Protein AF-A0A6D2D6W6-F1 (afdb_monomer_lite)

Secondary structure (DSSP, 8-state):
-EEE--TTS-HHHHHHHHHHHHHHHTTTTS-EEEEEE-PBPTTT-SB--EEEEEE-SB---S----HHHHTSPP-SS-GGGSPPPB------HHHHHHHHHHHHHHHHHHHHHHHHHTT-SS-----S-TTTTT--SPPPP---HHHHHT--HHHHHHHHHHHHS---HHHHHHHHHTT--GGGTTT-HHHHHHHHHHHHHHHHHHTT--EEEEE-TTS-EEEEE------------

pLDDT: mean 81.65, std 18.63, range [36.91, 98.75]

Organism: NCBI:txid29472

Foldseek 3Di:
DKFWADLPDDPVLSVVLVVVLCCVPPNVQWDKDKDWDWAQDLQPRGTTIMMDMDIDQFTCPVADDDPVFQPFDADPVCRNNHHGDGNPDPDDPVRVVVVVLVSLVSSLVSNVVSCVVVPHPDPRDDPDDCVVVVHPADDDDDQPPVNSNPDDPVRSVVVVVCVVDDRCVVLVVVVVVVPDPCPVQPPDPVSVLVSSQVSVQVVCVVVPWHWDWDQDPVRDIDIDTDDDPPPPPDPDD

Radius of gyration: 27.11 Å; chains: 1; bounding box: 59×54×85 Å

Structure (mmCIF, N/CA/C/O backbone):
data_AF-A0A6D2D6W6-F1
#
_entry.id   AF-A0A6D2D6W6-F1
#
loop_
_atom_site.group_PDB
_atom_site.id
_atom_site.type_symbol
_atom_site.label_atom_id
_atom_site.label_alt_id
_atom_site.label_comp_id
_atom_site.label_asym_id
_atom_site.label_entity_id
_atom_site.label_seq_id
_atom_site.pdbx_PDB_ins_code
_atom_site.Cartn_x
_atom_site.Cartn_y
_atom_site.Cartn_z
_atom_site.occupancy
_atom_site.B_iso_or_equiv
_atom_site.auth_seq_id
_atom_site.auth_comp_id
_atom_site.auth_asym_id
_atom_site.auth_atom_id
_atom_site.pdbx_PDB_model_num
ATOM 1 N N . MET A 1 1 ? 1.334 0.707 7.748 1.00 92.19 1 MET A N 1
ATOM 2 C CA . MET A 1 1 ? 1.422 -0.088 6.505 1.00 92.19 1 MET A CA 1
ATOM 3 C C . MET A 1 1 ? 2.041 0.789 5.438 1.00 92.19 1 MET A C 1
ATOM 5 O O . MET A 1 1 ? 1.773 1.982 5.447 1.00 92.19 1 MET A O 1
ATOM 9 N N . GLU A 1 2 ? 2.866 0.223 4.568 1.00 95.56 2 GLU A N 1
ATOM 10 C CA . GLU A 1 2 ? 3.437 0.927 3.420 1.00 95.56 2 GLU A CA 1
ATOM 11 C C . GLU A 1 2 ? 3.167 0.107 2.160 1.00 95.56 2 GLU A C 1
ATOM 13 O O . GLU A 1 2 ? 3.318 -1.117 2.184 1.00 95.56 2 GLU A O 1
ATOM 18 N N . ILE A 1 3 ? 2.723 0.775 1.098 1.00 96.44 3 ILE A N 1
ATOM 19 C CA . ILE A 1 3 ? 2.402 0.159 -0.192 1.00 96.44 3 ILE A CA 1
ATOM 20 C C . ILE A 1 3 ? 3.043 0.961 -1.322 1.00 96.44 3 ILE A C 1
ATOM 22 O O . ILE A 1 3 ? 2.931 2.185 -1.364 1.00 96.44 3 ILE A O 1
ATOM 26 N N . ALA A 1 4 ? 3.709 0.270 -2.245 1.00 96.94 4 ALA A N 1
ATOM 27 C CA . ALA A 1 4 ? 4.166 0.871 -3.493 1.00 96.94 4 ALA A CA 1
ATOM 28 C C . ALA A 1 4 ? 2.967 1.093 -4.418 1.00 96.94 4 ALA A C 1
ATOM 30 O O . ALA A 1 4 ? 2.096 0.230 -4.503 1.00 96.94 4 ALA A O 1
ATOM 31 N N . LEU A 1 5 ? 2.933 2.224 -5.114 1.00 98.19 5 LEU A N 1
ATOM 32 C CA . LEU A 1 5 ? 1.874 2.575 -6.054 1.00 98.19 5 LEU A CA 1
ATOM 33 C C . LEU A 1 5 ? 2.389 2.451 -7.498 1.00 98.19 5 LEU A C 1
ATOM 35 O O . LEU A 1 5 ? 3.585 2.619 -7.746 1.00 98.19 5 LEU A O 1
ATOM 39 N N . PRO A 1 6 ? 1.512 2.158 -8.469 1.00 96.94 6 PRO A N 1
ATOM 40 C CA . PRO A 1 6 ? 1.896 2.124 -9.876 1.00 96.94 6 PRO A CA 1
ATOM 41 C C . PRO A 1 6 ? 2.231 3.535 -10.364 1.00 96.94 6 PRO A C 1
ATOM 43 O O . PRO A 1 6 ? 1.420 4.461 -10.257 1.00 96.94 6 PRO A O 1
ATOM 46 N N . ARG A 1 7 ? 3.431 3.698 -10.925 1.00 95.81 7 ARG A N 1
ATOM 47 C CA . ARG A 1 7 ? 3.878 4.982 -11.484 1.00 95.81 7 ARG A CA 1
ATOM 48 C C . ARG A 1 7 ? 3.183 5.323 -12.807 1.00 95.81 7 ARG A C 1
ATOM 50 O O . ARG A 1 7 ? 3.216 6.462 -13.248 1.00 95.81 7 ARG A O 1
ATOM 57 N N . GLU A 1 8 ? 2.534 4.341 -13.420 1.00 95.75 8 GLU A N 1
ATOM 58 C CA . GLU A 1 8 ? 1.718 4.479 -14.621 1.00 95.75 8 GLU A CA 1
ATOM 59 C C . GLU A 1 8 ? 0.416 5.251 -14.364 1.00 95.75 8 GLU A C 1
ATOM 61 O O . GLU A 1 8 ? -0.062 5.949 -15.255 1.00 95.75 8 GLU A O 1
ATOM 66 N N . LEU A 1 9 ? -0.145 5.152 -13.153 1.00 97.31 9 LEU A N 1
ATOM 67 C CA . LEU A 1 9 ? -1.350 5.891 -12.772 1.00 97.31 9 LEU A CA 1
ATOM 68 C C . LEU A 1 9 ? -1.034 7.368 -12.517 1.00 97.31 9 LEU A C 1
ATOM 70 O O . LEU A 1 9 ? 0.040 7.689 -12.003 1.00 97.31 9 LEU A O 1
ATOM 74 N N . THR A 1 10 ? -1.986 8.261 -12.796 1.00 98.06 10 THR A N 1
ATOM 75 C CA . THR A 1 10 ? -1.883 9.683 -12.414 1.00 98.06 10 THR A CA 1
ATOM 76 C C . THR A 1 10 ? -2.001 9.860 -10.891 1.00 98.06 10 THR A C 1
ATOM 78 O O . THR A 1 10 ? -2.490 8.956 -10.205 1.00 98.06 10 THR A O 1
ATOM 81 N N . PRO A 1 11 ? -1.598 11.010 -10.319 1.00 98.31 11 PRO A N 1
ATOM 82 C CA . PRO A 1 11 ? -1.762 11.275 -8.887 1.00 98.31 11 PRO A CA 1
ATOM 83 C C . PRO A 1 11 ? -3.200 11.085 -8.378 1.00 98.31 11 PRO A C 1
ATOM 85 O O . PRO A 1 11 ? -3.405 10.515 -7.307 1.00 98.31 11 PRO A O 1
ATOM 88 N N . GLU A 1 12 ? -4.199 11.492 -9.158 1.00 98.50 12 GLU A N 1
ATOM 89 C CA . GLU A 1 12 ? -5.621 11.374 -8.817 1.00 98.50 12 GLU A CA 1
ATOM 90 C C . GLU A 1 12 ? -6.073 9.910 -8.819 1.00 98.50 12 GLU A C 1
ATOM 92 O O . GLU A 1 12 ? -6.781 9.471 -7.915 1.00 98.50 12 GLU A O 1
ATOM 97 N N . GLN A 1 13 ? -5.611 9.127 -9.796 1.00 98.56 13 GLN A N 1
ATOM 98 C CA . GLN A 1 13 ? -5.890 7.690 -9.887 1.00 98.56 13 GLN A CA 1
ATOM 99 C C . GLN A 1 13 ? -5.210 6.909 -8.751 1.00 98.56 13 GLN A C 1
ATOM 101 O O . GLN A 1 13 ? -5.788 5.978 -8.189 1.00 98.56 13 GLN A O 1
ATOM 106 N N . ARG A 1 14 ? -3.993 7.313 -8.362 1.00 98.56 14 ARG A N 1
ATOM 107 C CA . ARG A 1 14 ? -3.290 6.772 -7.187 1.00 98.56 14 ARG A CA 1
ATOM 108 C C . ARG A 1 14 ? -4.037 7.093 -5.893 1.00 98.56 14 ARG A C 1
ATOM 110 O O . ARG A 1 14 ? -4.147 6.223 -5.032 1.00 98.56 14 ARG A O 1
ATOM 117 N N . LEU A 1 15 ? -4.554 8.315 -5.756 1.00 98.62 15 LEU A N 1
ATOM 118 C CA . LEU A 1 15 ? -5.381 8.707 -4.615 1.00 98.62 15 LEU A CA 1
ATOM 119 C C . LEU A 1 15 ? -6.652 7.855 -4.536 1.00 98.62 15 LEU A C 1
ATOM 121 O O . LEU A 1 15 ? -6.977 7.358 -3.460 1.00 98.62 15 LEU A O 1
ATOM 125 N N . GLU A 1 16 ? -7.333 7.648 -5.665 1.00 98.69 16 GLU A N 1
ATOM 126 C CA . GLU A 1 16 ? -8.513 6.783 -5.739 1.00 98.69 16 GLU A CA 1
ATOM 127 C C . GLU A 1 16 ? -8.189 5.348 -5.292 1.00 98.69 16 GLU A C 1
ATOM 129 O O . GLU A 1 16 ? -8.864 4.812 -4.414 1.00 98.69 16 GLU A O 1
ATOM 134 N N . LEU A 1 17 ? -7.103 4.764 -5.812 1.00 98.62 17 LEU A N 1
ATOM 135 C CA . LEU A 1 17 ? -6.622 3.433 -5.427 1.00 98.62 17 LEU A CA 1
ATOM 136 C C . LEU A 1 17 ? -6.363 3.314 -3.918 1.00 98.62 17 LEU A C 1
ATOM 138 O O . LEU A 1 17 ? -6.793 2.347 -3.285 1.00 98.62 17 LEU A O 1
ATOM 142 N N . VAL A 1 18 ? -5.670 4.290 -3.324 1.00 98.38 18 VAL A N 1
ATOM 143 C CA . VAL A 1 18 ? -5.385 4.283 -1.880 1.00 98.38 18 VAL A CA 1
ATOM 144 C C . VAL A 1 18 ? -6.674 4.405 -1.070 1.00 98.38 18 VAL A C 1
ATOM 146 O O . VAL A 1 18 ? -6.848 3.660 -0.107 1.00 98.38 18 VAL A O 1
ATOM 149 N N . LEU A 1 19 ? -7.590 5.295 -1.459 1.00 98.00 19 LEU A N 1
ATOM 150 C CA . LEU A 1 19 ? -8.871 5.466 -0.771 1.00 98.00 19 LEU A CA 1
ATOM 151 C C . LEU A 1 19 ? -9.705 4.186 -0.800 1.00 98.00 19 LEU A C 1
ATOM 153 O O . LEU A 1 19 ? -10.222 3.775 0.240 1.00 98.00 19 LEU A O 1
ATOM 157 N N . ASP A 1 20 ? -9.808 3.535 -1.954 1.00 98.31 20 ASP A N 1
ATOM 158 C CA . ASP A 1 20 ? -10.583 2.304 -2.092 1.00 98.31 20 ASP A CA 1
ATOM 159 C C . ASP A 1 20 ? -9.953 1.147 -1.314 1.00 98.31 20 ASP A C 1
ATOM 161 O O . ASP A 1 20 ? -10.666 0.385 -0.657 1.00 98.31 20 ASP A O 1
ATOM 165 N N . PHE A 1 21 ? -8.621 1.052 -1.296 1.00 98.19 21 PHE A N 1
ATOM 166 C CA . PHE A 1 21 ? -7.936 0.052 -0.483 1.00 98.19 21 PHE A CA 1
ATOM 167 C C . PHE A 1 21 ? -8.111 0.299 1.022 1.00 98.19 21 PHE A C 1
ATOM 169 O O . PHE A 1 21 ? -8.405 -0.629 1.773 1.00 98.19 21 PHE A O 1
ATOM 176 N N . VAL A 1 22 ? -7.995 1.547 1.481 1.00 97.12 22 VAL A N 1
ATOM 177 C CA . VAL A 1 22 ? -8.198 1.885 2.898 1.00 97.12 22 VAL A CA 1
ATOM 178 C C . VAL A 1 22 ? -9.649 1.637 3.320 1.00 97.12 22 VAL A C 1
ATOM 180 O O . VAL A 1 22 ? -9.881 1.072 4.388 1.00 97.12 22 VAL A O 1
ATOM 183 N N . ARG A 1 23 ? -10.634 1.972 2.478 1.00 96.00 23 ARG A N 1
ATOM 184 C CA . ARG A 1 23 ? -12.047 1.638 2.729 1.00 96.00 23 ARG A CA 1
ATOM 185 C C . ARG A 1 23 ? -12.276 0.131 2.815 1.00 96.00 23 ARG A C 1
ATOM 187 O O . ARG A 1 23 ? -13.028 -0.304 3.678 1.00 96.00 23 ARG A O 1
ATOM 194 N N . GLN A 1 24 ? -11.623 -0.655 1.963 1.00 96.06 24 GLN A N 1
ATOM 195 C CA . GLN A 1 24 ? -11.711 -2.114 1.993 1.00 96.06 24 GLN A CA 1
ATOM 196 C C . GLN A 1 24 ? -11.133 -2.705 3.288 1.00 96.06 24 GLN A C 1
ATOM 198 O O . GLN A 1 24 ? -11.751 -3.585 3.882 1.00 96.06 24 GLN A O 1
ATOM 203 N N . GLU A 1 25 ? -9.952 -2.248 3.718 1.00 94.75 25 GLU A N 1
ATOM 204 C CA . GLU A 1 25 ? -9.250 -2.846 4.863 1.00 94.75 25 GLU A CA 1
ATOM 205 C C . GLU A 1 25 ? -9.721 -2.302 6.220 1.00 94.75 25 GLU A C 1
ATOM 207 O O . GLU A 1 25 ? -9.770 -3.046 7.198 1.00 94.75 25 GLU A O 1
ATOM 212 N N . ALA A 1 26 ? -10.054 -1.012 6.300 1.00 92.56 26 ALA A N 1
ATOM 213 C CA . ALA A 1 26 ? -10.434 -0.349 7.546 1.00 92.56 26 ALA A CA 1
ATOM 214 C C . ALA A 1 26 ? -11.927 -0.008 7.620 1.00 92.56 26 ALA A C 1
ATOM 216 O O . ALA A 1 26 ? -12.517 -0.077 8.701 1.00 92.56 26 ALA A O 1
ATOM 217 N N . GLY A 1 27 ? -12.530 0.368 6.488 1.00 91.56 27 GLY A N 1
ATOM 218 C CA . GLY A 1 27 ? -13.905 0.858 6.416 1.00 91.56 27 GLY A CA 1
ATOM 219 C C . GLY A 1 27 ? -14.188 1.927 7.471 1.00 91.56 27 GLY A C 1
ATOM 220 O O . GLY A 1 27 ? -13.380 2.828 7.699 1.00 91.56 27 GLY A O 1
ATOM 221 N N . GLU A 1 28 ? -15.323 1.780 8.152 1.00 92.69 28 GLU A N 1
ATOM 222 C CA . GLU A 1 28 ? -15.692 2.578 9.330 1.00 92.69 28 GLU A CA 1
ATOM 223 C C . GLU A 1 28 ? -15.277 1.912 10.655 1.00 92.69 28 GLU A C 1
ATOM 225 O O . GLU A 1 28 ? -15.429 2.499 11.728 1.00 92.69 28 GLU A O 1
ATOM 230 N N . ARG A 1 29 ? -14.735 0.685 10.591 1.00 94.38 29 ARG A N 1
ATOM 231 C CA . ARG A 1 29 ? -14.340 -0.124 11.755 1.00 94.38 29 ARG A CA 1
ATOM 232 C C . ARG A 1 29 ? -13.113 0.446 12.456 1.00 94.38 29 ARG A C 1
ATOM 234 O O . ARG A 1 29 ? -12.972 0.267 13.663 1.00 94.38 29 ARG A O 1
ATOM 241 N N . HIS A 1 30 ? -12.225 1.114 11.729 1.00 95.12 30 HIS A N 1
ATOM 242 C CA . HIS A 1 30 ? -11.003 1.687 12.283 1.00 95.12 30 HIS A CA 1
ATOM 243 C C . HIS A 1 30 ? -10.846 3.142 11.873 1.00 95.12 30 HIS A C 1
ATOM 245 O O . HIS A 1 30 ? -11.102 3.502 10.731 1.00 95.12 30 HIS A O 1
ATOM 251 N N . ALA A 1 31 ? -10.343 3.970 12.788 1.00 94.56 31 ALA A N 1
ATOM 252 C CA . ALA A 1 31 ? -9.813 5.274 12.414 1.00 94.56 31 ALA A CA 1
ATOM 253 C C . ALA A 1 31 ? -8.513 5.086 11.618 1.00 94.56 31 ALA A C 1
ATOM 255 O O . ALA A 1 31 ? -7.651 4.293 12.016 1.00 94.56 31 ALA A O 1
ATOM 256 N N . TRP A 1 32 ? -8.354 5.827 10.527 1.00 96.00 32 TRP A N 1
ATOM 257 C CA . TRP A 1 32 ? -7.198 5.731 9.644 1.00 96.00 32 TRP A CA 1
ATOM 258 C C . TRP A 1 32 ? -6.766 7.102 9.127 1.00 96.00 32 TRP A C 1
ATOM 260 O O . TRP A 1 32 ? -7.542 8.054 9.089 1.00 96.00 32 TRP A O 1
ATOM 270 N N . SER A 1 33 ? -5.505 7.192 8.726 1.00 97.12 33 SER A N 1
ATOM 271 C CA . SER A 1 33 ? -4.943 8.316 7.983 1.00 97.12 33 SER A CA 1
ATOM 272 C C . SER A 1 33 ? -3.868 7.799 7.037 1.00 97.12 33 SER A C 1
ATOM 274 O O . SER A 1 33 ? -3.275 6.741 7.266 1.00 97.12 33 SER A O 1
ATOM 276 N N . PHE A 1 34 ? -3.619 8.515 5.946 1.00 97.75 34 PHE A N 1
ATOM 277 C CA . PHE A 1 34 ? -2.570 8.141 5.008 1.00 97.75 34 PHE A CA 1
ATOM 278 C C . PHE A 1 34 ? -1.874 9.361 4.413 1.00 97.75 34 PHE A C 1
ATOM 280 O O . PHE A 1 34 ? -2.422 10.461 4.404 1.00 97.75 34 PHE A O 1
ATOM 287 N N . ALA A 1 35 ? -0.668 9.139 3.901 1.00 98.25 35 ALA A N 1
ATOM 288 C CA . ALA A 1 35 ? 0.093 10.097 3.111 1.00 98.25 35 ALA A CA 1
ATOM 289 C C . ALA A 1 35 ? 0.658 9.391 1.877 1.00 98.25 35 ALA A C 1
ATOM 291 O O . ALA A 1 35 ? 1.130 8.258 1.983 1.00 98.25 35 ALA A O 1
ATOM 292 N N . ILE A 1 36 ? 0.611 10.058 0.724 1.00 98.38 36 ILE A N 1
ATOM 293 C CA . ILE A 1 36 ? 1.225 9.583 -0.520 1.00 98.38 36 ILE A CA 1
ATOM 294 C C . ILE A 1 36 ? 2.497 10.394 -0.756 1.00 98.38 36 ILE A C 1
ATOM 296 O O . ILE A 1 36 ? 2.456 11.622 -0.813 1.00 98.38 36 ILE A O 1
ATOM 300 N N . HIS A 1 37 ? 3.617 9.700 -0.917 1.00 97.69 37 HIS A N 1
ATOM 301 C CA . HIS A 1 37 ? 4.898 10.272 -1.311 1.00 97.69 37 HIS A CA 1
ATOM 302 C C . HIS A 1 37 ? 5.203 9.901 -2.758 1.00 97.69 37 HIS A C 1
ATOM 304 O O . HIS A 1 37 ? 4.803 8.839 -3.230 1.00 97.69 37 HIS A O 1
ATOM 310 N N . ASN A 1 38 ? 5.931 10.770 -3.456 1.00 97.56 38 ASN A N 1
ATOM 311 C CA . ASN A 1 38 ? 6.398 10.519 -4.817 1.00 97.56 38 ASN A CA 1
ATOM 312 C C . ASN A 1 38 ? 7.840 11.029 -5.013 1.00 97.56 38 ASN A C 1
ATOM 314 O O . ASN A 1 38 ? 8.057 12.002 -5.738 1.00 97.56 38 ASN A O 1
ATOM 318 N N . PRO A 1 39 ? 8.836 10.458 -4.306 1.00 95.06 39 PRO A N 1
ATOM 319 C CA . PRO A 1 39 ? 10.234 10.784 -4.555 1.00 95.06 39 PRO A CA 1
ATOM 320 C C . PRO A 1 39 ? 10.707 10.202 -5.891 1.00 95.06 39 PRO A C 1
ATOM 322 O O . PRO A 1 39 ? 10.053 9.355 -6.502 1.00 95.06 39 PRO A O 1
ATOM 325 N N . LYS A 1 40 ? 11.898 10.627 -6.315 1.00 93.75 40 LYS A N 1
ATOM 326 C CA . LYS A 1 40 ? 12.611 9.982 -7.418 1.00 93.75 40 LYS A CA 1
ATOM 327 C C . LYS A 1 40 ? 13.260 8.686 -6.936 1.00 93.75 40 LYS A C 1
ATOM 329 O O . LYS A 1 40 ? 13.919 8.673 -5.897 1.00 93.75 40 LYS A O 1
ATOM 334 N N . ALA A 1 41 ? 13.115 7.623 -7.714 1.00 90.19 41 ALA A N 1
ATOM 335 C CA . ALA A 1 41 ? 13.796 6.358 -7.512 1.00 90.19 41 ALA A CA 1
ATOM 336 C C . ALA A 1 41 ? 15.314 6.535 -7.667 1.00 90.19 41 ALA A C 1
ATOM 338 O O . ALA A 1 41 ? 15.794 7.135 -8.627 1.00 90.19 41 ALA A O 1
ATOM 339 N N . SER A 1 42 ? 16.085 5.960 -6.746 1.00 87.62 42 SER A N 1
ATOM 340 C CA . SER A 1 42 ? 17.546 6.121 -6.703 1.00 87.62 42 SER A CA 1
ATOM 341 C C . SER A 1 42 ? 18.306 5.411 -7.830 1.00 87.62 42 SER A C 1
ATOM 343 O O . SER A 1 42 ? 19.497 5.658 -7.994 1.00 87.62 42 SER A O 1
ATOM 345 N N . ILE A 1 43 ? 17.652 4.503 -8.564 1.00 87.00 43 ILE A N 1
ATOM 346 C CA . ILE A 1 43 ? 18.290 3.682 -9.605 1.00 87.00 43 ILE A CA 1
ATOM 347 C C . ILE A 1 43 ? 18.015 4.260 -10.994 1.00 87.00 43 ILE A C 1
ATOM 349 O O . ILE A 1 43 ? 18.951 4.631 -11.687 1.00 87.00 43 ILE A O 1
ATOM 353 N N . ASP A 1 44 ? 16.744 4.340 -11.394 1.00 88.56 44 ASP A N 1
ATOM 354 C CA . ASP A 1 44 ? 16.340 4.771 -12.740 1.00 88.56 44 ASP A CA 1
ATOM 355 C C . ASP A 1 44 ? 15.930 6.256 -12.806 1.00 88.56 44 ASP A C 1
ATOM 357 O O . ASP A 1 44 ? 15.580 6.751 -13.875 1.00 88.56 44 ASP A O 1
ATOM 361 N N . GLY A 1 45 ? 15.940 6.972 -11.674 1.00 90.50 45 GLY A N 1
ATOM 362 C CA . GLY A 1 45 ? 15.545 8.381 -11.581 1.00 90.50 45 GLY A CA 1
ATOM 363 C C . GLY A 1 45 ? 14.051 8.649 -11.798 1.00 90.50 45 GLY A C 1
ATOM 364 O O . GLY A 1 45 ? 13.634 9.809 -11.739 1.00 90.50 45 GLY A O 1
ATOM 365 N N . GLY A 1 46 ? 13.253 7.607 -12.051 1.00 92.44 46 GLY A N 1
ATOM 366 C CA . GLY A 1 46 ? 11.820 7.707 -12.305 1.00 92.44 46 GLY A CA 1
ATOM 367 C C . GLY A 1 46 ? 11.013 7.968 -11.036 1.00 92.44 46 GLY A C 1
ATOM 368 O O . GLY A 1 46 ? 11.552 8.070 -9.939 1.00 92.44 46 GLY A O 1
ATOM 369 N N . GLU A 1 47 ? 9.695 8.065 -11.168 1.00 95.75 47 GLU A N 1
ATOM 370 C CA . GLU A 1 47 ? 8.810 8.192 -10.007 1.00 95.75 47 GLU A CA 1
ATOM 371 C C . GLU A 1 47 ? 8.792 6.915 -9.152 1.00 95.75 47 GLU A C 1
ATOM 373 O O . GLU A 1 47 ? 8.695 5.803 -9.683 1.00 95.75 47 GLU A O 1
ATOM 378 N N . GLN A 1 48 ? 8.821 7.079 -7.826 1.00 95.06 48 GLN A N 1
ATOM 379 C CA . GLN A 1 48 ? 8.668 5.999 -6.847 1.00 95.06 48 GLN A CA 1
ATOM 380 C C . GLN A 1 48 ? 7.483 6.272 -5.902 1.00 95.06 48 GLN A C 1
ATOM 382 O O . GLN A 1 48 ? 7.676 6.459 -4.693 1.00 95.06 48 GLN A O 1
ATOM 387 N N . PRO A 1 49 ? 6.242 6.311 -6.412 1.00 97.81 49 PRO A N 1
ATOM 388 C CA . PRO A 1 49 ? 5.102 6.643 -5.584 1.00 97.81 49 PRO A CA 1
ATOM 389 C C . PRO A 1 49 ? 4.807 5.526 -4.578 1.00 97.81 49 PRO A C 1
ATOM 391 O O . PRO A 1 49 ? 4.807 4.342 -4.914 1.00 97.81 49 PRO A O 1
ATOM 394 N N . HIS A 1 50 ? 4.547 5.900 -3.332 1.00 97.94 50 HIS A N 1
ATOM 395 C CA . HIS A 1 50 ? 4.169 4.976 -2.263 1.00 97.94 50 HIS A CA 1
ATOM 396 C C . HIS A 1 50 ? 3.274 5.675 -1.243 1.00 97.94 50 HIS A C 1
ATOM 398 O O . HIS A 1 50 ? 3.316 6.897 -1.100 1.00 97.94 50 HIS A O 1
ATOM 404 N N . ALA A 1 51 ? 2.453 4.902 -0.535 1.00 98.38 51 ALA A N 1
ATOM 405 C CA . ALA A 1 51 ? 1.597 5.417 0.524 1.00 98.38 51 ALA A CA 1
ATOM 406 C C . ALA A 1 51 ? 1.965 4.825 1.883 1.00 98.38 51 ALA A C 1
ATOM 408 O O . ALA A 1 51 ? 2.070 3.604 2.024 1.00 98.38 51 ALA A O 1
ATOM 409 N N . HIS A 1 52 ? 2.066 5.684 2.896 1.00 98.25 52 HIS A N 1
ATOM 410 C CA . HIS A 1 52 ? 2.035 5.271 4.294 1.00 98.25 52 HIS A CA 1
ATOM 411 C C . HIS A 1 52 ? 0.601 5.351 4.798 1.00 98.25 52 HIS A C 1
ATOM 413 O O . HIS A 1 52 ? -0.013 6.413 4.766 1.00 98.25 52 HIS A O 1
ATOM 419 N N . ILE A 1 53 ? 0.082 4.231 5.289 1.00 97.19 53 ILE A N 1
ATOM 420 C CA . ILE A 1 53 ? -1.263 4.108 5.849 1.00 97.19 53 ILE A CA 1
ATOM 421 C C . ILE A 1 53 ? -1.132 3.768 7.333 1.00 97.19 53 ILE A C 1
ATOM 423 O O . ILE A 1 53 ? -0.582 2.722 7.709 1.00 97.19 53 ILE A O 1
ATOM 427 N N . MET A 1 54 ? -1.641 4.655 8.180 1.00 96.25 54 MET A N 1
ATOM 428 C CA . MET A 1 54 ? -1.752 4.480 9.622 1.00 96.25 54 MET A CA 1
ATOM 429 C C . MET A 1 54 ? -3.190 4.105 9.964 1.00 96.25 54 MET A C 1
ATOM 431 O O . MET A 1 54 ? -4.130 4.767 9.539 1.00 96.25 54 MET A O 1
ATOM 435 N N . MET A 1 55 ? -3.366 3.035 10.736 1.00 93.56 55 MET A N 1
ATOM 436 C CA . MET A 1 55 ? -4.680 2.563 11.170 1.00 93.56 55 MET A CA 1
ATOM 437 C C . MET A 1 55 ? -4.656 2.310 12.669 1.00 93.56 55 MET A C 1
ATOM 439 O O . MET A 1 55 ? -3.731 1.686 13.197 1.00 93.56 55 MET A O 1
ATOM 443 N N . SER A 1 56 ? -5.685 2.786 13.360 1.00 93.50 56 SER A N 1
ATOM 444 C CA . SER A 1 56 ? -5.887 2.493 14.768 1.00 93.50 56 SER A CA 1
ATOM 445 C C . SER A 1 56 ? -6.370 1.058 14.919 1.00 93.50 56 SER A C 1
ATOM 447 O O . SER A 1 56 ? -7.413 0.694 14.395 1.00 93.50 56 SER A O 1
ATOM 449 N N . GLN A 1 57 ? -5.675 0.250 15.718 1.00 92.19 57 GLN A N 1
ATOM 450 C CA . GLN A 1 57 ? -6.146 -1.096 16.073 1.00 92.19 57 GLN A CA 1
ATOM 451 C C . GLN A 1 57 ? -7.327 -1.081 17.056 1.00 92.19 57 GLN A C 1
ATOM 453 O O . GLN A 1 57 ? -7.671 -2.114 17.626 1.00 92.19 57 GLN A O 1
ATOM 458 N N . ARG A 1 58 ? -7.916 0.082 17.336 1.00 94.88 58 ARG A N 1
ATOM 459 C CA . ARG A 1 58 ? -9.151 0.195 18.109 1.00 94.88 58 ARG A CA 1
ATOM 460 C C . ARG A 1 58 ? -10.331 0.029 17.159 1.00 94.88 58 ARG A C 1
ATOM 462 O O . ARG A 1 58 ? -10.340 0.627 16.087 1.00 94.88 58 ARG A O 1
ATOM 469 N N . VAL A 1 59 ? -11.281 -0.805 17.555 1.00 95.38 59 VAL A N 1
ATOM 470 C CA . VAL A 1 59 ? -12.525 -1.038 16.826 1.00 95.38 59 VAL A CA 1
ATOM 471 C C . VAL A 1 59 ? -13.505 0.067 17.191 1.00 95.38 59 VAL A C 1
ATOM 473 O O . VAL A 1 59 ? -13.777 0.288 18.372 1.00 95.38 59 VAL A O 1
ATOM 476 N N . ASN A 1 60 ? -14.029 0.738 16.176 1.00 95.19 60 ASN A N 1
ATOM 477 C CA . ASN A 1 60 ? -15.177 1.615 16.283 1.00 95.19 60 ASN A CA 1
ATOM 478 C C . ASN A 1 60 ? -16.429 0.757 16.498 1.00 95.19 60 ASN A C 1
ATOM 480 O O . ASN A 1 60 ? -16.870 0.041 15.602 1.00 95.19 60 ASN A O 1
ATOM 484 N N . ASP A 1 61 ? -16.961 0.795 17.715 1.00 95.50 61 ASP A N 1
ATOM 485 C CA . ASP A 1 61 ? -18.172 0.086 18.132 1.00 95.50 61 ASP A CA 1
ATOM 486 C C . ASP A 1 61 ? -19.401 1.014 18.195 1.00 95.50 61 ASP A C 1
ATOM 488 O O . ASP A 1 61 ? -20.431 0.628 18.744 1.00 95.50 61 ASP A O 1
ATOM 492 N N . GLY A 1 62 ? -19.298 2.234 17.649 1.00 96.06 62 GLY A N 1
ATOM 493 C CA . GLY A 1 62 ? -20.377 3.227 17.623 1.00 96.06 62 GLY A CA 1
ATOM 494 C C . GLY A 1 62 ? -20.613 3.958 18.949 1.00 96.06 62 GLY A C 1
ATOM 495 O O . GLY A 1 62 ? -21.517 4.787 19.030 1.00 96.06 62 GLY A O 1
ATOM 496 N N . ILE A 1 63 ? -19.822 3.679 19.989 1.00 96.50 63 ILE A N 1
ATOM 497 C CA . ILE A 1 63 ? -19.920 4.366 21.281 1.00 96.50 63 ILE A CA 1
ATOM 498 C C . ILE A 1 63 ? -19.026 5.605 21.265 1.00 96.50 63 ILE A C 1
ATOM 500 O O . ILE A 1 63 ? -17.802 5.491 21.120 1.00 96.50 63 ILE A O 1
ATOM 504 N N . ASP A 1 64 ? -19.638 6.768 21.485 1.00 96.12 64 ASP A N 1
ATOM 505 C CA . ASP A 1 64 ? -18.920 8.033 21.607 1.00 96.12 64 ASP A CA 1
ATOM 506 C C . ASP A 1 64 ? -18.021 8.049 22.853 1.00 96.12 64 ASP A C 1
ATOM 508 O O . ASP A 1 64 ? -18.401 7.593 23.938 1.00 96.12 64 ASP A O 1
ATOM 512 N N . ARG A 1 65 ? -16.786 8.521 22.682 1.00 96.69 65 ARG A N 1
ATOM 513 C CA . ARG A 1 65 ? -15.744 8.519 23.717 1.00 96.69 65 ARG A CA 1
ATOM 514 C C . ARG A 1 65 ? -14.863 9.742 23.560 1.00 96.69 65 ARG A C 1
ATOM 516 O O . ARG A 1 65 ? -14.418 10.053 22.459 1.00 96.69 65 ARG A O 1
ATOM 523 N N . THR A 1 66 ? -14.495 10.355 24.683 1.00 97.00 66 THR A N 1
ATOM 524 C CA . THR A 1 66 ? -13.472 11.408 24.669 1.00 97.00 66 THR A CA 1
ATOM 525 C C . THR A 1 66 ? -12.104 10.835 24.261 1.00 97.00 66 THR A C 1
ATOM 527 O O . THR A 1 66 ? -11.860 9.631 24.444 1.00 97.00 66 THR A O 1
ATOM 530 N N . PRO A 1 67 ? -11.168 11.664 23.764 1.00 95.31 67 PRO A N 1
ATOM 531 C CA . PRO A 1 67 ? -9.809 11.221 23.442 1.00 95.31 67 PRO A CA 1
ATOM 532 C C . PRO A 1 67 ? -9.104 10.502 24.606 1.00 95.31 67 PRO A C 1
ATOM 534 O O . PRO A 1 67 ? -8.451 9.472 24.408 1.00 95.31 67 PRO A O 1
ATOM 537 N N . GLU A 1 68 ? -9.295 10.981 25.838 1.00 95.94 68 GLU A N 1
ATOM 538 C CA . GLU A 1 68 ? -8.716 10.408 27.061 1.00 95.94 68 GLU A CA 1
ATOM 539 C C . GLU A 1 68 ? -9.335 9.052 27.416 1.00 95.94 68 GLU A C 1
ATOM 541 O O . GLU A 1 68 ? -8.700 8.227 28.084 1.00 95.94 68 GLU A O 1
ATOM 546 N N . GLN A 1 69 ? -10.585 8.813 27.006 1.00 97.44 69 GLN A N 1
ATOM 547 C CA . GLN A 1 69 ? -11.278 7.550 27.219 1.00 97.44 69 GLN A CA 1
ATOM 548 C C . GLN A 1 69 ? -10.955 6.531 26.126 1.00 97.44 69 GLN A C 1
ATOM 550 O O . GLN A 1 69 ? -10.747 5.358 26.444 1.00 97.44 69 GLN A O 1
ATOM 555 N N . TYR A 1 70 ? -10.874 6.954 24.863 1.00 96.62 70 TYR A N 1
ATOM 556 C CA . TYR A 1 70 ? -10.762 6.081 23.691 1.00 96.62 70 TYR A CA 1
ATOM 557 C C . TYR A 1 70 ? -9.659 5.019 23.826 1.00 96.62 70 TYR A C 1
ATOM 559 O O . TYR A 1 70 ? -9.871 3.838 23.534 1.00 96.62 70 TYR A O 1
ATOM 567 N N . PHE A 1 71 ? -8.495 5.409 24.356 1.00 96.06 71 PHE A N 1
ATOM 568 C CA . PHE A 1 71 ? -7.337 4.525 24.508 1.00 96.06 71 PHE A CA 1
ATOM 569 C C . PHE A 1 71 ? -7.242 3.803 25.860 1.00 96.06 71 PHE A C 1
ATOM 571 O O . PHE A 1 71 ? -6.308 3.017 26.061 1.00 96.06 71 PHE A O 1
ATOM 578 N N . ARG A 1 72 ? -8.207 3.974 26.772 1.00 96.88 72 ARG A N 1
ATOM 579 C CA . ARG A 1 72 ? -8.246 3.205 28.027 1.00 96.88 72 ARG A CA 1
ATOM 580 C C . ARG A 1 72 ? -8.402 1.704 27.759 1.00 96.88 72 ARG A C 1
ATOM 582 O O . ARG A 1 72 ? -8.650 1.246 26.635 1.00 96.88 72 ARG A O 1
ATOM 589 N N . ARG A 1 73 ? -8.227 0.899 28.808 1.00 96.25 73 ARG A N 1
ATOM 590 C CA . ARG A 1 73 ? -8.540 -0.534 28.753 1.00 96.25 73 ARG A CA 1
ATOM 591 C C . ARG A 1 73 ? -10.030 -0.707 28.436 1.00 96.25 73 ARG A C 1
ATOM 593 O O . ARG A 1 73 ? -10.875 -0.004 28.987 1.00 96.25 73 ARG A O 1
ATOM 600 N N . TYR A 1 74 ? -10.332 -1.641 27.541 1.00 97.00 74 TYR A N 1
ATOM 601 C CA . TYR A 1 74 ? -11.706 -2.015 27.228 1.00 97.00 74 TYR A CA 1
ATOM 602 C C . TYR A 1 74 ? -12.369 -2.680 28.440 1.00 97.00 74 TYR A C 1
ATOM 604 O O . TYR A 1 74 ? -11.760 -3.539 29.085 1.00 97.00 74 TYR A O 1
ATOM 612 N N . ASN A 1 75 ? -13.607 -2.286 28.739 1.00 97.12 75 ASN A N 1
ATOM 613 C CA . ASN A 1 75 ? -14.413 -2.862 29.810 1.00 97.12 75 ASN A CA 1
ATOM 614 C C . ASN A 1 75 ? -15.517 -3.727 29.192 1.00 97.12 75 ASN A C 1
ATOM 616 O O . ASN A 1 75 ? -16.490 -3.204 28.668 1.00 97.12 75 ASN A O 1
ATOM 620 N N . ALA A 1 76 ? -15.370 -5.050 29.263 1.00 95.38 76 ALA A N 1
ATOM 621 C CA . ALA A 1 76 ? -16.322 -5.974 28.646 1.00 95.38 76 ALA A CA 1
ATOM 622 C C . ALA A 1 76 ? -17.707 -5.970 29.315 1.00 95.38 76 ALA A C 1
ATOM 624 O O . ALA A 1 76 ? -18.692 -6.294 28.662 1.00 95.38 76 ALA A O 1
ATOM 625 N N . ARG A 1 77 ? -17.789 -5.615 30.606 1.00 97.44 77 ARG A N 1
ATOM 626 C CA . ARG A 1 77 ? -19.059 -5.580 31.347 1.00 97.44 77 ARG A CA 1
ATOM 627 C C . ARG A 1 77 ? -19.839 -4.291 31.085 1.00 97.44 77 ARG A C 1
ATOM 629 O O . ARG A 1 77 ? -21.061 -4.332 31.064 1.00 97.44 77 ARG A O 1
ATOM 636 N N . TYR A 1 78 ? -19.125 -3.181 30.901 1.00 97.00 78 TYR A N 1
ATOM 637 C CA . TYR A 1 78 ? -19.683 -1.850 30.640 1.00 97.00 78 TYR A CA 1
ATOM 638 C C . TYR A 1 78 ? -18.831 -1.126 29.576 1.00 97.00 78 TYR A C 1
ATOM 640 O O . TYR A 1 78 ? -17.956 -0.327 29.940 1.00 97.00 78 TYR A O 1
ATOM 648 N N . PRO A 1 79 ? -19.000 -1.443 28.275 1.00 97.25 79 PRO A N 1
ATOM 649 C CA . PRO A 1 79 ? -18.183 -0.902 27.179 1.00 97.25 79 PRO A CA 1
ATOM 650 C C . PRO A 1 79 ? -18.120 0.628 27.112 1.00 97.25 79 PRO A C 1
ATOM 652 O O . PRO A 1 79 ? -17.092 1.190 26.721 1.00 97.25 79 PRO A O 1
ATOM 655 N N . GLU A 1 80 ? -19.187 1.295 27.545 1.00 97.25 80 GLU A N 1
ATOM 656 C CA . GLU A 1 80 ? -19.336 2.748 27.622 1.00 97.25 80 GLU A CA 1
ATOM 657 C C . GLU A 1 80 ? -18.492 3.391 28.731 1.00 97.25 80 GLU A C 1
ATOM 659 O O . GLU A 1 80 ? -18.230 4.588 28.697 1.00 97.25 80 GLU A O 1
ATOM 664 N N . ARG A 1 81 ? -18.012 2.597 29.698 1.00 97.12 81 ARG A N 1
ATOM 665 C CA . ARG A 1 81 ? -17.141 3.050 30.801 1.00 97.12 81 ARG A CA 1
ATOM 666 C C . ARG A 1 81 ? -15.663 2.732 30.568 1.00 97.12 81 ARG A C 1
ATOM 668 O O . ARG A 1 81 ? -14.823 3.021 31.420 1.00 97.12 81 ARG A O 1
ATOM 675 N N . GLY A 1 82 ? -15.340 2.078 29.451 1.00 97.62 82 GLY A N 1
ATOM 676 C CA . GLY A 1 82 ? -13.981 1.712 29.050 1.00 97.62 82 GLY A CA 1
ATOM 677 C C . GLY A 1 82 ? -13.528 2.423 27.776 1.00 97.62 82 GLY A C 1
ATOM 678 O O . GLY A 1 82 ? -14.262 3.219 27.189 1.00 97.62 82 GLY A O 1
ATOM 679 N N . GLY A 1 83 ? -12.304 2.122 27.342 1.00 97.62 83 GLY A N 1
ATOM 680 C CA . GLY A 1 83 ? -11.830 2.517 26.010 1.00 97.62 83 GLY A CA 1
ATOM 681 C C . GLY A 1 83 ? -12.329 1.577 24.918 1.00 97.62 83 GLY A C 1
ATOM 682 O O . GLY A 1 83 ? -12.877 0.520 25.220 1.00 97.62 83 GLY A O 1
ATOM 683 N N . ALA A 1 84 ? -12.103 1.930 23.654 1.00 97.25 84 ALA A N 1
ATOM 684 C CA . ALA A 1 84 ? -12.495 1.107 22.511 1.00 97.25 84 ALA A CA 1
ATOM 685 C C . ALA A 1 84 ? -11.757 -0.244 22.516 1.00 97.25 84 ALA A C 1
ATOM 687 O O . ALA A 1 84 ? -10.594 -0.339 22.932 1.00 97.25 84 ALA A O 1
ATOM 688 N N . LYS A 1 85 ? -12.405 -1.321 22.069 1.00 96.06 85 LYS A N 1
ATOM 689 C CA . LYS A 1 85 ? -11.783 -2.655 22.058 1.00 96.06 85 LYS A CA 1
ATOM 690 C C . LYS A 1 85 ? -10.628 -2.696 21.056 1.00 96.06 85 LYS A C 1
ATOM 692 O O . LYS A 1 85 ? -10.725 -2.120 19.980 1.00 96.06 85 LYS A O 1
ATOM 697 N N . LYS A 1 86 ? -9.523 -3.366 21.397 1.00 94.38 86 LYS A N 1
ATOM 698 C CA . LYS A 1 86 ? -8.460 -3.641 20.419 1.00 94.38 86 LYS A CA 1
ATOM 699 C C . LYS A 1 86 ? -8.865 -4.800 19.509 1.00 94.38 86 LYS A C 1
ATOM 701 O O . LYS A 1 86 ? -9.404 -5.789 19.998 1.00 94.38 86 LYS A O 1
ATOM 706 N N . ASP A 1 87 ? -8.517 -4.698 18.234 1.00 89.38 87 ASP A N 1
ATOM 707 C CA . ASP A 1 87 ? -8.689 -5.756 17.232 1.00 89.38 87 ASP A CA 1
ATOM 708 C C . ASP A 1 87 ? -7.524 -6.756 17.200 1.00 89.38 87 ASP A C 1
ATOM 710 O O . ASP A 1 87 ? -7.456 -7.663 16.377 1.00 89.38 87 ASP A O 1
ATOM 714 N N . SER A 1 88 ? -6.576 -6.603 18.125 1.00 73.75 88 SER A N 1
ATOM 715 C CA . SER A 1 88 ? -5.520 -7.574 18.369 1.00 73.75 88 SER A CA 1
ATOM 716 C C . SER A 1 88 ? -6.125 -8.797 19.063 1.00 73.75 88 SER A C 1
ATOM 718 O O . SER A 1 88 ? -6.094 -8.905 20.293 1.00 73.75 88 SER A O 1
ATOM 720 N N . GLY A 1 89 ? -6.736 -9.700 18.300 1.00 72.75 89 GLY A N 1
ATOM 721 C CA . GLY A 1 89 ? -7.022 -11.044 18.794 1.00 72.75 89 GLY A CA 1
ATOM 722 C C . GLY A 1 89 ? -5.739 -11.731 19.287 1.00 72.75 89 GLY A C 1
ATOM 723 O O . GLY A 1 89 ? -4.626 -11.327 18.945 1.00 72.75 89 GLY A O 1
ATOM 724 N N . ASN A 1 90 ? -5.880 -12.798 20.074 1.00 80.38 90 ASN A N 1
ATOM 725 C CA . ASN A 1 90 ? -4.747 -13.644 20.462 1.00 80.38 90 ASN A CA 1
ATOM 726 C C . ASN A 1 90 ? -4.383 -14.577 19.296 1.00 80.38 90 ASN A C 1
ATOM 728 O O . ASN A 1 90 ? -4.723 -15.757 19.307 1.00 80.38 90 ASN A O 1
ATOM 732 N N . LEU A 1 91 ? -3.756 -14.025 18.258 1.00 86.19 91 LEU A N 1
ATOM 733 C CA . LEU A 1 91 ? -3.372 -14.773 17.063 1.00 86.19 91 LEU A CA 1
ATOM 734 C C . LEU A 1 91 ? -2.026 -15.468 17.256 1.00 86.19 91 LEU A C 1
ATOM 736 O O . LEU A 1 91 ? -1.048 -14.853 17.691 1.00 86.19 91 LEU A O 1
ATOM 740 N N . THR A 1 92 ? -1.955 -16.732 16.851 1.00 91.69 92 THR A N 1
ATOM 741 C CA . THR A 1 92 ? -0.685 -17.463 16.748 1.00 91.69 92 THR A CA 1
ATOM 742 C C . THR A 1 92 ? 0.207 -16.861 15.658 1.00 91.69 92 THR A C 1
ATOM 744 O O . THR A 1 92 ? -0.271 -16.195 14.738 1.00 91.69 92 THR A O 1
ATOM 747 N N . LEU A 1 93 ? 1.516 -17.131 15.710 1.00 92.00 93 LEU A N 1
ATOM 748 C CA . LEU A 1 93 ? 2.453 -16.684 14.669 1.00 92.00 93 LEU A CA 1
ATOM 749 C C . LEU A 1 93 ? 2.070 -17.191 13.268 1.00 92.00 93 LEU A C 1
ATOM 751 O O . LEU A 1 93 ? 2.296 -16.492 12.282 1.00 92.00 93 LEU A O 1
ATOM 755 N N . THR A 1 94 ? 1.485 -18.387 13.171 1.00 94.31 94 THR A N 1
ATOM 756 C CA . THR A 1 94 ? 1.000 -18.953 11.903 1.00 94.31 94 THR A CA 1
ATOM 757 C C . THR A 1 94 ? -0.161 -18.136 11.348 1.00 94.31 94 THR A C 1
ATOM 759 O O . THR A 1 94 ? -0.087 -17.678 10.211 1.00 94.31 94 THR A O 1
ATOM 762 N N . GLN A 1 95 ? -1.165 -17.844 12.177 1.00 93.31 95 GLN A N 1
ATOM 763 C CA . GLN A 1 95 ? -2.315 -17.030 11.775 1.00 93.31 95 GLN A CA 1
ATOM 764 C C . GLN A 1 95 ? -1.904 -15.604 11.389 1.00 93.31 95 GLN A C 1
ATOM 766 O O . GLN A 1 95 ? -2.414 -15.056 10.419 1.00 93.31 95 GLN A O 1
ATOM 771 N N . GLN A 1 96 ? -0.937 -15.006 12.093 1.00 91.25 96 GLN A N 1
ATOM 772 C CA . GLN A 1 96 ? -0.403 -13.687 11.726 1.00 91.25 96 GLN A CA 1
ATOM 773 C C . GLN A 1 96 ? 0.260 -13.704 10.338 1.00 91.25 96 GLN A C 1
ATOM 775 O O . GLN A 1 96 ? 0.081 -12.777 9.547 1.00 91.25 96 GLN A O 1
ATOM 780 N N . LYS A 1 97 ? 1.010 -14.767 10.013 1.00 93.56 97 LYS A N 1
ATOM 781 C CA . LYS A 1 97 ? 1.618 -14.941 8.683 1.00 93.56 97 LYS A CA 1
ATOM 782 C C . LYS A 1 97 ? 0.564 -15.143 7.595 1.00 93.56 97 LYS A C 1
ATOM 784 O O . LYS A 1 97 ? 0.727 -14.604 6.502 1.00 93.56 97 LYS A O 1
ATOM 789 N N . GLU A 1 98 ? -0.488 -15.903 7.878 1.00 94.75 98 GLU A N 1
ATOM 790 C CA . GLU A 1 98 ? -1.614 -16.105 6.959 1.00 94.75 98 GLU A CA 1
ATOM 791 C C . GLU A 1 98 ? -2.344 -14.790 6.689 1.00 94.75 98 GLU A C 1
ATOM 793 O O . GLU A 1 98 ? -2.450 -14.391 5.532 1.00 94.75 98 GLU A O 1
ATOM 798 N N . GLN A 1 99 ? -2.701 -14.038 7.733 1.00 92.94 99 GLN A N 1
ATOM 799 C CA . GLN A 1 99 ? -3.329 -12.722 7.584 1.00 92.94 99 GLN A CA 1
ATOM 800 C C . GLN A 1 99 ? -2.468 -11.743 6.779 1.00 92.94 99 GLN A C 1
ATOM 802 O O . GLN A 1 99 ? -2.991 -10.988 5.960 1.00 92.94 99 GLN A O 1
ATOM 807 N N . LEU A 1 100 ? -1.142 -11.766 6.956 1.00 93.69 100 LEU A N 1
ATOM 808 C CA . LEU A 1 100 ? -0.234 -10.951 6.148 1.00 93.69 100 LEU A CA 1
ATOM 809 C C . LEU A 1 100 ? -0.246 -11.362 4.667 1.00 93.69 100 LEU A C 1
ATOM 811 O O . LEU A 1 100 ? -0.197 -10.499 3.789 1.00 93.69 100 LEU A O 1
ATOM 815 N N . ARG A 1 101 ? -0.297 -12.666 4.370 1.00 95.88 101 ARG A N 1
ATOM 816 C CA . ARG A 1 101 ? -0.402 -13.170 2.990 1.00 95.88 101 ARG A CA 1
ATOM 817 C C . ARG A 1 101 ? -1.731 -12.772 2.357 1.00 95.88 101 ARG A C 1
ATOM 819 O O . ARG A 1 101 ? -1.737 -12.310 1.221 1.00 95.88 101 ARG A O 1
ATOM 826 N N . GLU A 1 102 ? -2.827 -12.882 3.097 1.00 96.81 102 GLU A N 1
ATOM 827 C CA . GLU A 1 102 ? -4.148 -12.457 2.636 1.00 96.81 102 GLU A CA 1
ATOM 828 C C . GLU A 1 102 ? -4.210 -10.947 2.392 1.00 96.81 102 GLU A C 1
ATOM 830 O O . GLU A 1 102 ? -4.716 -10.524 1.356 1.00 96.81 102 GLU A O 1
ATOM 835 N N . LEU A 1 103 ? -3.640 -10.133 3.289 1.00 96.25 103 LEU A N 1
ATOM 836 C CA . LEU A 1 103 ? -3.531 -8.683 3.107 1.00 96.25 103 LEU A CA 1
ATOM 837 C C . LEU A 1 103 ? -2.758 -8.342 1.827 1.00 96.25 103 LEU A C 1
ATOM 839 O O . LEU A 1 103 ? -3.204 -7.522 1.028 1.00 96.25 103 LEU A O 1
ATOM 843 N N . ARG A 1 104 ? -1.618 -9.006 1.595 1.00 97.81 104 ARG A N 1
ATOM 844 C CA . ARG A 1 104 ? -0.836 -8.836 0.360 1.00 97.81 104 ARG A CA 1
ATOM 845 C C . ARG A 1 104 ? -1.627 -9.245 -0.878 1.00 97.81 104 ARG A C 1
ATOM 847 O O . ARG A 1 104 ? -1.546 -8.554 -1.889 1.00 97.81 104 ARG A O 1
ATOM 854 N N . LYS A 1 105 ? -2.418 -10.318 -0.795 1.00 98.31 105 LYS A N 1
ATOM 855 C CA . LYS A 1 105 ? -3.272 -10.754 -1.903 1.00 98.31 105 LYS A CA 1
ATOM 856 C C . LYS A 1 105 ? -4.400 -9.762 -2.181 1.00 98.31 105 LYS A C 1
ATOM 858 O O . LYS A 1 105 ? -4.674 -9.460 -3.337 1.00 98.31 105 LYS A O 1
ATOM 863 N N . ARG A 1 106 ? -5.032 -9.222 -1.139 1.00 98.44 106 ARG A N 1
ATOM 864 C CA . ARG A 1 106 ? -6.053 -8.175 -1.266 1.00 98.44 106 ARG A CA 1
ATOM 865 C C . ARG A 1 106 ? -5.489 -6.895 -1.880 1.00 98.44 106 ARG A C 1
ATOM 867 O O . ARG A 1 106 ? -6.141 -6.312 -2.743 1.00 98.44 106 ARG A O 1
ATOM 874 N N . TRP A 1 107 ? -4.268 -6.509 -1.503 1.00 98.62 107 TRP A N 1
ATOM 875 C CA . TRP A 1 107 ? -3.553 -5.409 -2.152 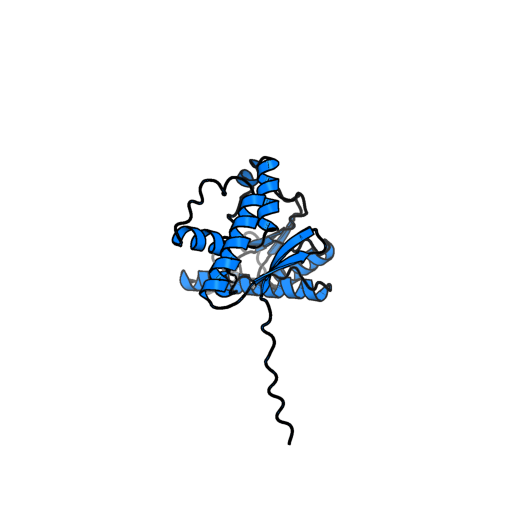1.00 98.62 107 TRP A CA 1
ATOM 876 C C . TRP A 1 107 ? -3.292 -5.691 -3.636 1.00 98.62 107 TRP A C 1
ATOM 878 O O . TRP A 1 107 ? -3.624 -4.865 -4.478 1.00 98.62 107 TRP A O 1
ATOM 888 N N . GLU A 1 108 ? -2.763 -6.872 -3.970 1.00 98.56 108 GLU A N 1
ATOM 889 C CA . GLU A 1 108 ? -2.516 -7.292 -5.356 1.00 98.56 108 GLU A CA 1
ATOM 890 C C . GLU A 1 108 ? -3.779 -7.188 -6.223 1.00 98.56 108 GLU A C 1
ATOM 892 O O . GLU A 1 108 ? -3.751 -6.609 -7.310 1.00 98.56 108 GLU A O 1
ATOM 897 N N . VAL A 1 109 ? -4.902 -7.713 -5.723 1.00 98.69 109 VAL A N 1
ATOM 898 C CA . VAL A 1 109 ? -6.192 -7.660 -6.418 1.00 98.69 109 VAL A CA 1
ATOM 899 C C . VAL A 1 109 ? -6.619 -6.212 -6.650 1.00 98.69 109 VAL A C 1
ATOM 901 O O . VAL A 1 109 ? -6.931 -5.862 -7.787 1.00 98.69 109 VAL A O 1
ATOM 904 N N . LYS A 1 110 ? -6.579 -5.367 -5.612 1.00 98.75 110 LYS A N 1
ATOM 905 C CA . LYS A 1 110 ? -7.011 -3.966 -5.698 1.00 98.75 110 LYS A CA 1
ATOM 906 C C . LYS A 1 110 ? -6.111 -3.138 -6.623 1.00 98.75 110 LYS A C 1
ATOM 908 O O . LYS A 1 110 ? -6.616 -2.404 -7.468 1.00 98.75 110 LYS A O 1
ATOM 913 N N . HIS A 1 111 ? -4.792 -3.311 -6.541 1.00 98.56 111 HIS A N 1
ATOM 914 C CA . HIS A 1 111 ? -3.834 -2.702 -7.472 1.00 98.56 111 HIS A CA 1
ATOM 915 C C . HIS A 1 111 ? -4.163 -3.080 -8.918 1.00 98.56 111 HIS A C 1
ATOM 917 O O . HIS A 1 111 ? -4.340 -2.213 -9.773 1.00 98.56 111 HIS A O 1
ATOM 923 N N . ASN A 1 112 ? -4.293 -4.380 -9.193 1.00 98.56 112 ASN A N 1
ATOM 924 C CA . ASN A 1 112 ? -4.533 -4.880 -10.544 1.00 98.56 112 ASN A CA 1
ATOM 925 C C . ASN A 1 112 ? -5.910 -4.463 -11.087 1.00 98.56 112 ASN A C 1
ATOM 927 O O . ASN A 1 112 ? -6.061 -4.269 -12.292 1.00 98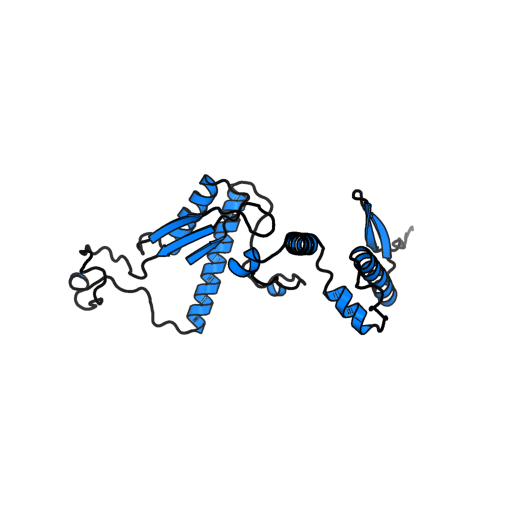.56 112 ASN A O 1
ATOM 931 N N . GLU A 1 113 ? -6.915 -4.326 -10.224 1.00 98.56 113 GLU A N 1
ATOM 932 C CA . GLU A 1 113 ? -8.230 -3.782 -10.571 1.00 98.56 113 GLU A CA 1
ATOM 933 C C . GLU A 1 113 ? -8.124 -2.333 -11.063 1.00 98.56 113 GLU A C 1
ATOM 935 O O . GLU A 1 113 ? -8.608 -2.041 -12.155 1.00 98.56 113 GLU A O 1
ATOM 940 N N . HIS A 1 114 ? -7.431 -1.448 -10.333 1.00 98.62 114 HIS A N 1
ATOM 941 C CA . HIS A 1 114 ? -7.252 -0.052 -10.758 1.00 98.62 114 HIS A CA 1
ATOM 942 C C . HIS A 1 114 ? -6.412 0.074 -12.032 1.00 98.62 114 HIS A C 1
ATOM 944 O O . HIS A 1 114 ? -6.743 0.881 -12.900 1.00 98.62 114 HIS A O 1
ATOM 950 N N . MET A 1 115 ? -5.379 -0.759 -12.197 1.00 98.31 115 MET A N 1
ATOM 951 C CA . MET A 1 115 ? -4.618 -0.808 -13.450 1.00 98.31 115 MET A CA 1
ATOM 952 C C . MET A 1 115 ? -5.538 -1.114 -14.643 1.00 98.31 115 MET A C 1
ATOM 954 O O . MET A 1 115 ? -5.524 -0.383 -15.633 1.00 98.31 115 MET A O 1
ATOM 958 N N . ARG A 1 116 ? -6.412 -2.127 -14.531 1.00 98.31 116 ARG A N 1
ATOM 959 C CA . ARG A 1 116 ? -7.386 -2.449 -15.593 1.00 98.31 116 ARG A CA 1
ATOM 960 C C . ARG A 1 116 ? -8.428 -1.351 -15.781 1.00 98.31 116 ARG A C 1
ATOM 962 O O . ARG A 1 116 ? -8.730 -0.996 -16.916 1.00 98.31 116 ARG A O 1
ATOM 969 N N . LYS A 1 117 ? -8.958 -0.797 -14.686 1.00 98.25 117 LYS A N 1
ATOM 970 C CA . LYS A 1 117 ? -9.966 0.276 -14.694 1.00 98.25 117 LYS A CA 1
ATOM 971 C C . LYS A 1 117 ? -9.504 1.498 -15.490 1.00 98.25 117 LYS A C 1
ATOM 973 O O . LYS A 1 117 ? -10.316 2.114 -16.172 1.00 98.25 117 LYS A O 1
ATOM 978 N N . HIS A 1 118 ? -8.215 1.828 -15.432 1.00 97.88 118 HIS A N 1
ATOM 979 C CA . HIS A 1 118 ? -7.631 2.955 -16.165 1.00 97.88 118 HIS A CA 1
ATOM 980 C C . HIS A 1 118 ? -7.005 2.566 -17.516 1.00 97.88 118 HIS A C 1
ATOM 982 O O . HIS A 1 118 ? -6.299 3.373 -18.113 1.00 97.88 118 HIS A O 1
ATOM 988 N N . GLY A 1 119 ? -7.287 1.360 -18.024 1.00 96.88 119 GLY A N 1
ATOM 989 C CA . GLY A 1 119 ? -6.920 0.941 -19.380 1.00 96.88 119 GLY A CA 1
ATOM 990 C C . GLY A 1 119 ? -5.488 0.426 -19.542 1.00 96.88 119 GLY A C 1
ATOM 991 O O . GLY A 1 119 ? -5.005 0.334 -20.668 1.00 96.88 119 GLY A O 1
ATOM 992 N N . PHE A 1 120 ? -4.793 0.082 -18.454 1.00 95.88 120 PHE A N 1
ATOM 993 C CA . PHE A 1 120 ? -3.454 -0.496 -18.546 1.00 95.88 120 PHE A CA 1
ATOM 994 C C . PHE A 1 120 ? -3.510 -2.007 -18.792 1.00 95.88 120 PHE A C 1
ATOM 996 O O . PHE A 1 120 ? -4.156 -2.757 -18.061 1.00 95.88 120 PHE A O 1
ATOM 1003 N N . GLU A 1 121 ? -2.761 -2.461 -19.798 1.00 92.75 121 GLU A N 1
ATOM 1004 C CA . GLU A 1 121 ? -2.600 -3.882 -20.152 1.00 92.75 121 GLU A CA 1
ATOM 1005 C C . GLU A 1 121 ? -1.347 -4.523 -19.523 1.00 92.75 121 GLU A C 1
ATOM 1007 O O . GLU A 1 121 ? -1.088 -5.714 -19.686 1.00 92.75 121 GLU A O 1
ATOM 1012 N N . ARG A 1 122 ? -0.547 -3.732 -18.798 1.00 91.12 122 ARG A N 1
ATOM 1013 C CA . ARG A 1 122 ? 0.702 -4.138 -18.135 1.00 91.12 122 ARG A CA 1
ATOM 1014 C C . ARG A 1 122 ? 0.854 -3.430 -16.787 1.00 91.12 122 ARG A C 1
ATOM 1016 O O . ARG A 1 122 ? 0.071 -2.543 -16.469 1.00 91.12 122 ARG A O 1
ATOM 1023 N N . GLY A 1 123 ? 1.881 -3.793 -16.016 1.00 87.12 123 GLY A N 1
ATOM 1024 C CA . GLY A 1 123 ? 2.133 -3.217 -14.683 1.00 87.12 123 GLY A CA 1
ATOM 1025 C C . GLY A 1 123 ? 1.315 -3.876 -13.563 1.00 87.12 123 GLY A C 1
ATOM 1026 O O . GLY A 1 123 ? 1.162 -3.316 -12.476 1.00 87.12 123 GLY A O 1
ATOM 1027 N N . PHE A 1 124 ? 0.788 -5.074 -13.831 1.00 94.88 124 PHE A N 1
ATOM 1028 C CA . PHE A 1 124 ? 0.172 -5.925 -12.821 1.00 94.88 124 PHE A CA 1
ATOM 1029 C C . PHE A 1 124 ? 1.224 -6.503 -11.877 1.00 94.88 124 PHE A C 1
ATOM 1031 O O . PHE A 1 124 ? 2.344 -6.809 -12.290 1.00 94.88 124 PHE A O 1
ATOM 1038 N N . ILE A 1 125 ? 0.837 -6.686 -10.620 1.00 96.06 125 ILE A N 1
ATOM 1039 C CA . ILE A 1 125 ? 1.669 -7.301 -9.589 1.00 96.06 125 ILE A CA 1
ATOM 1040 C C . ILE A 1 125 ? 1.131 -8.682 -9.214 1.00 96.06 125 ILE A C 1
ATOM 1042 O O . ILE A 1 125 ? -0.052 -8.970 -9.391 1.00 96.06 125 ILE A O 1
ATOM 1046 N N . ASP A 1 126 ? 2.012 -9.520 -8.674 1.00 96.44 126 ASP A N 1
ATOM 1047 C CA . ASP A 1 126 ? 1.687 -10.829 -8.113 1.00 96.44 126 ASP A CA 1
ATOM 1048 C C . ASP A 1 126 ? 2.462 -10.997 -6.803 1.00 96.44 126 ASP A C 1
ATOM 1050 O O . ASP A 1 126 ? 3.689 -10.861 -6.775 1.00 96.44 126 ASP A O 1
ATOM 1054 N N . CYS A 1 127 ? 1.746 -11.221 -5.699 1.00 96.12 127 CYS A N 1
ATOM 1055 C CA . CYS A 1 127 ? 2.355 -11.290 -4.372 1.00 96.12 127 CYS A CA 1
ATOM 1056 C C . CYS A 1 127 ? 2.966 -12.660 -4.043 1.00 96.12 127 CYS A C 1
ATOM 1058 O O . CYS A 1 127 ? 3.571 -12.814 -2.975 1.00 96.12 127 CYS A O 1
ATOM 1060 N N . ARG A 1 128 ? 2.776 -13.666 -4.907 1.00 94.75 128 ARG A N 1
ATOM 1061 C CA . ARG A 1 128 ? 3.399 -14.987 -4.771 1.00 94.75 128 ARG A CA 1
ATOM 1062 C C . ARG A 1 128 ? 4.899 -14.888 -5.016 1.00 94.75 128 ARG A C 1
ATOM 1064 O O . ARG A 1 128 ? 5.391 -13.955 -5.648 1.00 94.75 128 ARG A O 1
ATOM 1071 N N . THR A 1 129 ? 5.648 -15.870 -4.541 1.00 92.00 129 THR A N 1
ATOM 1072 C CA . THR A 1 129 ? 7.081 -15.957 -4.849 1.00 92.00 129 THR A CA 1
ATOM 1073 C C . THR A 1 129 ? 7.311 -16.209 -6.342 1.00 92.00 129 THR A C 1
ATOM 1075 O O . THR A 1 129 ? 6.465 -16.797 -7.011 1.00 92.00 129 THR A O 1
ATOM 1078 N N . LEU A 1 130 ? 8.488 -15.839 -6.862 1.00 89.06 130 LEU A N 1
ATOM 1079 C CA . LEU A 1 130 ? 8.868 -16.119 -8.257 1.00 89.06 130 LEU A CA 1
ATOM 1080 C C . LEU A 1 130 ? 8.698 -17.608 -8.608 1.00 89.06 130 LEU A C 1
ATOM 1082 O O . LEU A 1 130 ? 8.131 -17.941 -9.644 1.00 89.06 130 LEU A O 1
ATOM 1086 N N . LYS A 1 131 ? 9.078 -18.501 -7.683 1.00 90.19 131 LYS A N 1
ATOM 1087 C CA . LYS A 1 131 ? 8.896 -19.953 -7.817 1.00 90.19 131 LYS A CA 1
ATOM 1088 C C . LYS A 1 131 ? 7.426 -20.351 -7.983 1.00 90.19 131 LYS A C 1
ATOM 1090 O O . LYS A 1 131 ? 7.109 -21.149 -8.855 1.00 90.19 131 LYS A O 1
ATOM 1095 N N . GLU A 1 132 ? 6.526 -19.810 -7.165 1.00 92.56 132 GLU A N 1
ATOM 1096 C CA . GLU A 1 132 ? 5.080 -20.084 -7.252 1.00 92.56 132 GLU A CA 1
ATOM 1097 C C . GLU A 1 132 ? 4.430 -19.481 -8.507 1.00 92.56 132 GLU A C 1
ATOM 1099 O O . GLU A 1 132 ? 3.370 -19.942 -8.931 1.00 92.56 132 GLU A O 1
ATOM 1104 N N . GLN A 1 133 ? 5.055 -18.463 -9.101 1.00 90.81 133 GLN A N 1
ATOM 1105 C CA . GLN A 1 133 ? 4.662 -17.900 -10.395 1.00 90.81 133 GLN A CA 1
ATOM 1106 C C . GLN A 1 133 ? 5.230 -18.697 -11.583 1.00 90.81 133 GLN A C 1
ATOM 1108 O O . GLN A 1 133 ? 4.865 -18.421 -12.722 1.00 90.81 133 GLN A O 1
ATOM 1113 N N . GLY A 1 134 ? 6.115 -19.672 -11.340 1.00 88.50 134 GLY A N 1
ATOM 1114 C CA . GLY A 1 134 ? 6.828 -20.396 -12.396 1.00 88.50 134 GLY A CA 1
ATOM 1115 C C . GLY A 1 134 ? 7.890 -19.550 -13.105 1.00 88.50 134 GLY A C 1
ATOM 1116 O O . GLY A 1 134 ? 8.287 -19.876 -14.219 1.00 88.50 134 GLY A O 1
ATOM 1117 N N . ILE A 1 135 ? 8.336 -18.455 -12.482 1.00 83.75 135 ILE A N 1
ATOM 1118 C CA . ILE A 1 135 ? 9.367 -17.573 -13.025 1.00 83.75 135 ILE A CA 1
ATOM 1119 C C . ILE A 1 135 ? 10.727 -18.057 -12.531 1.00 83.75 135 ILE A C 1
ATOM 1121 O O . ILE A 1 135 ? 11.044 -17.976 -11.341 1.00 83.75 135 ILE A O 1
ATOM 1125 N N . GLU A 1 136 ? 11.548 -18.528 -13.462 1.00 80.44 136 GLU A N 1
ATOM 1126 C CA . GLU A 1 136 ? 12.913 -18.975 -13.194 1.00 80.44 136 GLU A CA 1
ATOM 1127 C C . GLU A 1 136 ? 13.892 -17.802 -13.276 1.00 80.44 136 GLU A C 1
ATOM 1129 O O . GLU A 1 136 ? 14.619 -17.641 -14.251 1.00 80.44 136 GLU A O 1
ATOM 1134 N N . ARG A 1 137 ? 13.869 -16.953 -12.243 1.00 79.62 137 ARG A N 1
ATOM 1135 C CA . ARG A 1 137 ? 14.794 -15.826 -12.096 1.00 79.62 137 ARG A CA 1
ATOM 1136 C C . ARG A 1 137 ? 15.221 -15.652 -10.641 1.00 79.62 137 ARG A C 1
ATOM 1138 O O . ARG A 1 137 ? 14.440 -15.973 -9.735 1.00 79.62 137 ARG A O 1
ATOM 1145 N N . HIS A 1 138 ? 16.415 -15.126 -10.387 1.00 81.25 138 HIS A N 1
ATOM 1146 C CA . HIS A 1 138 ? 16.818 -14.814 -9.013 1.00 81.25 138 HIS A CA 1
ATOM 1147 C C . HIS A 1 138 ? 16.095 -13.554 -8.508 1.00 81.25 138 HIS A C 1
ATOM 1149 O O . HIS A 1 138 ? 15.948 -12.577 -9.248 1.00 81.25 138 HIS A O 1
ATOM 1155 N N . PRO A 1 139 ? 15.617 -13.544 -7.248 1.00 83.88 139 PRO A N 1
ATOM 1156 C CA . PRO A 1 139 ? 15.064 -12.333 -6.663 1.00 83.88 139 PRO A CA 1
ATOM 1157 C C . PRO A 1 139 ? 16.165 -11.283 -6.504 1.00 83.88 139 PRO A C 1
ATOM 1159 O O . PRO A 1 139 ? 17.269 -11.583 -6.052 1.00 83.88 139 PRO A O 1
ATOM 1162 N N . GLU A 1 140 ? 15.844 -10.037 -6.835 1.00 85.31 140 GLU A N 1
ATOM 1163 C CA . GLU A 1 140 ? 16.731 -8.914 -6.550 1.00 85.31 140 GLU A CA 1
ATOM 1164 C C . GLU A 1 140 ? 16.851 -8.676 -5.041 1.00 85.31 140 GLU A C 1
ATOM 1166 O O . GLU A 1 140 ? 15.912 -8.900 -4.269 1.00 85.31 140 GLU A O 1
ATOM 1171 N N . VAL A 1 141 ? 18.007 -8.165 -4.620 1.00 82.81 141 VAL A N 1
ATOM 1172 C CA . VAL A 1 141 ? 18.219 -7.721 -3.242 1.00 82.81 141 VAL A CA 1
ATOM 1173 C C . VAL A 1 141 ? 17.525 -6.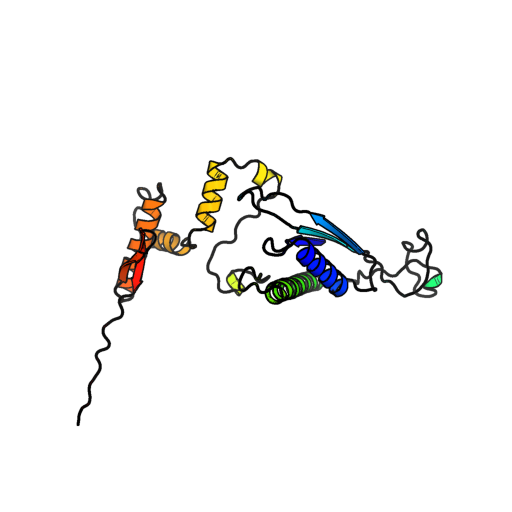376 -3.043 1.00 82.81 141 VAL A C 1
ATOM 1175 O O . VAL A 1 141 ? 17.712 -5.446 -3.826 1.00 82.81 141 VAL A O 1
ATOM 1178 N N . HIS A 1 142 ? 16.739 -6.252 -1.972 1.00 82.31 142 HIS A N 1
ATOM 1179 C CA . HIS A 1 142 ? 16.162 -4.967 -1.600 1.00 82.31 142 HIS A CA 1
ATOM 1180 C C . HIS A 1 142 ? 17.265 -4.007 -1.142 1.00 82.31 142 HIS A C 1
ATOM 1182 O O . HIS A 1 142 ? 17.867 -4.187 -0.082 1.00 82.31 142 HIS A O 1
ATOM 1188 N N . LEU A 1 143 ? 17.504 -2.971 -1.943 1.00 83.31 143 LEU A N 1
ATOM 1189 C CA . LEU A 1 143 ? 18.385 -1.868 -1.589 1.00 83.31 143 LEU A CA 1
ATOM 1190 C C . LEU A 1 143 ? 17.567 -0.815 -0.842 1.00 83.31 143 LEU A C 1
ATOM 1192 O O . LEU A 1 143 ? 16.759 -0.105 -1.439 1.00 83.31 143 LEU A O 1
ATOM 1196 N N . GLY A 1 144 ? 17.771 -0.731 0.473 1.00 80.50 144 GLY A N 1
ATOM 1197 C CA . GLY A 1 144 ? 17.205 0.347 1.282 1.00 80.50 144 GLY A CA 1
ATOM 1198 C C . GLY A 1 144 ? 17.777 1.715 0.890 1.00 80.50 144 GLY A C 1
ATOM 1199 O O . GLY A 1 144 ? 18.776 1.797 0.173 1.00 80.50 144 GLY A O 1
ATOM 1200 N N . PHE A 1 145 ? 17.172 2.787 1.408 1.00 77.62 145 PHE A N 1
ATOM 1201 C CA . PHE A 1 145 ? 17.516 4.175 1.069 1.00 77.62 145 PHE A CA 1
ATOM 1202 C C . PHE A 1 145 ? 19.026 4.466 1.122 1.00 77.62 145 PHE A C 1
ATOM 1204 O O . PHE A 1 145 ? 19.593 4.966 0.154 1.00 77.62 145 PHE A O 1
ATOM 1211 N N . GLU A 1 146 ? 19.702 4.094 2.214 1.00 82.31 146 GLU A N 1
ATOM 1212 C CA . GLU A 1 146 ? 21.146 4.323 2.351 1.00 82.31 146 GLU A CA 1
ATOM 1213 C C . GLU A 1 146 ? 21.975 3.540 1.330 1.00 82.31 146 GLU A C 1
ATOM 1215 O O . GLU A 1 146 ? 22.899 4.085 0.731 1.00 82.31 146 GLU A O 1
ATOM 1220 N N . ALA A 1 147 ? 21.663 2.255 1.138 1.00 81.88 147 ALA A N 1
ATOM 1221 C CA . ALA A 1 147 ? 22.407 1.394 0.226 1.00 81.88 147 ALA A CA 1
ATOM 1222 C C . ALA A 1 147 ? 22.258 1.876 -1.221 1.00 81.88 147 ALA A C 1
ATOM 1224 O O . ALA A 1 147 ? 23.246 1.959 -1.943 1.00 81.88 147 ALA A O 1
ATOM 1225 N N . ALA A 1 148 ? 21.042 2.259 -1.615 1.00 82.94 148 ALA A N 1
ATOM 1226 C CA . ALA A 1 148 ? 20.774 2.817 -2.933 1.00 82.94 148 ALA A CA 1
ATOM 1227 C C . ALA A 1 148 ? 21.433 4.197 -3.128 1.00 82.94 148 ALA A C 1
ATOM 1229 O O . ALA A 1 148 ? 21.918 4.500 -4.217 1.00 82.94 148 ALA A O 1
ATOM 1230 N N . GLY A 1 149 ? 21.499 5.019 -2.074 1.00 80.25 149 GLY A N 1
ATOM 1231 C CA . GLY A 1 149 ? 22.151 6.331 -2.101 1.00 80.25 149 GLY A CA 1
ATOM 1232 C C . GLY A 1 149 ? 23.676 6.277 -2.248 1.00 80.25 149 GLY A C 1
ATOM 1233 O O . GLY A 1 149 ? 24.260 7.213 -2.786 1.00 80.25 149 GLY A O 1
ATOM 1234 N N . ARG A 1 150 ? 24.317 5.182 -1.816 1.00 87.50 150 ARG A N 1
ATOM 1235 C CA . ARG A 1 150 ? 25.770 4.960 -1.956 1.00 87.50 150 ARG A CA 1
ATOM 1236 C C . ARG A 1 150 ? 26.194 4.482 -3.347 1.00 87.50 150 ARG A C 1
ATOM 1238 O O . ARG A 1 150 ? 27.392 4.423 -3.596 1.00 87.50 150 ARG A O 1
ATOM 1245 N N . LEU A 1 151 ? 25.247 4.120 -4.217 1.00 87.44 151 LEU A N 1
ATOM 1246 C CA . LEU A 1 151 ? 25.566 3.662 -5.567 1.00 87.44 151 LEU A CA 1
ATOM 1247 C C . LEU A 1 151 ? 26.142 4.804 -6.406 1.00 87.44 151 LEU A C 1
ATOM 1249 O O . LEU A 1 151 ? 25.559 5.892 -6.445 1.00 87.44 151 LEU A O 1
ATOM 1253 N N . ASP A 1 152 ? 27.233 4.533 -7.113 1.00 91.19 152 ASP A N 1
ATOM 1254 C CA . ASP A 1 152 ? 27.726 5.408 -8.175 1.00 91.19 152 ASP A CA 1
ATOM 1255 C C . ASP A 1 152 ? 26.947 5.203 -9.491 1.00 91.19 152 ASP A C 1
ATOM 1257 O O . ASP A 1 152 ? 26.110 4.303 -9.624 1.00 91.19 152 ASP A O 1
ATOM 1261 N N . ASP A 1 153 ? 27.194 6.063 -10.480 1.00 89.31 153 ASP A N 1
ATOM 1262 C CA . ASP A 1 153 ? 26.469 6.023 -11.754 1.00 89.31 153 ASP A CA 1
ATOM 1263 C C . ASP A 1 153 ? 26.757 4.754 -12.569 1.00 89.31 153 ASP A C 1
ATOM 1265 O O . ASP A 1 153 ? 25.862 4.249 -13.252 1.00 89.31 153 ASP A O 1
ATOM 1269 N N . ALA A 1 154 ? 27.965 4.190 -12.465 1.00 89.31 154 ALA A N 1
ATOM 1270 C CA . ALA A 1 154 ? 28.315 2.948 -13.149 1.00 89.31 154 ALA A CA 1
ATOM 1271 C C . ALA A 1 154 ? 27.560 1.756 -12.542 1.00 89.31 154 ALA A C 1
ATOM 1273 O O . ALA A 1 154 ? 27.020 0.926 -13.274 1.00 89.31 154 ALA A O 1
ATOM 1274 N N . GLN A 1 155 ? 27.449 1.708 -11.214 1.00 87.69 155 GLN A N 1
ATOM 1275 C CA . GLN A 1 155 ? 26.684 0.700 -10.482 1.00 87.69 155 GLN A CA 1
ATOM 1276 C C . GLN A 1 155 ? 25.181 0.813 -10.760 1.00 87.69 155 GLN A C 1
ATOM 1278 O O . GLN A 1 155 ? 24.520 -0.203 -10.979 1.00 87.69 155 GLN A O 1
ATOM 1283 N N . ARG A 1 156 ? 24.624 2.033 -10.798 1.00 88.56 156 ARG A N 1
ATOM 1284 C CA . ARG A 1 156 ? 23.219 2.251 -11.193 1.00 88.56 156 ARG A CA 1
ATOM 1285 C C . ARG A 1 156 ? 22.968 1.754 -12.612 1.00 88.56 156 ARG A C 1
ATOM 1287 O O . ARG A 1 156 ? 21.997 1.032 -12.838 1.00 88.56 156 ARG A O 1
ATOM 1294 N N . HIS A 1 157 ? 23.861 2.091 -13.542 1.00 87.12 157 HIS A N 1
ATOM 1295 C CA . HIS A 1 157 ? 23.768 1.644 -14.926 1.00 87.12 157 HIS A CA 1
ATOM 1296 C C . HIS A 1 157 ? 23.851 0.113 -15.043 1.00 87.12 157 HIS A C 1
ATOM 1298 O O . HIS A 1 157 ? 23.025 -0.479 -15.732 1.00 87.12 157 HIS A O 1
ATOM 1304 N N . ASP A 1 158 ? 24.771 -0.545 -14.332 1.00 85.94 158 ASP A N 1
ATOM 1305 C CA . ASP A 1 158 ? 24.881 -2.013 -14.297 1.00 85.94 158 ASP A CA 1
ATOM 1306 C C . ASP A 1 158 ? 23.591 -2.682 -13.791 1.00 85.94 158 ASP A C 1
ATOM 1308 O O . ASP A 1 158 ? 23.082 -3.613 -14.418 1.00 85.94 158 ASP A O 1
ATOM 1312 N N . ILE A 1 159 ? 22.991 -2.159 -12.715 1.00 85.81 159 ILE A N 1
ATOM 1313 C CA . ILE A 1 159 ? 21.703 -2.656 -12.203 1.00 85.81 159 ILE A CA 1
ATOM 1314 C C . ILE A 1 159 ? 20.596 -2.489 -13.252 1.00 85.81 159 ILE A C 1
ATOM 1316 O O . ILE A 1 159 ? 19.791 -3.400 -13.457 1.00 85.81 159 ILE A O 1
ATOM 1320 N N . MET A 1 160 ? 20.536 -1.337 -13.926 1.00 86.31 160 MET A N 1
ATOM 1321 C CA . MET A 1 160 ? 19.543 -1.087 -14.974 1.00 86.31 160 MET A CA 1
ATOM 1322 C C . MET A 1 160 ? 19.715 -2.033 -16.167 1.00 86.31 160 MET A C 1
ATOM 1324 O O . MET A 1 160 ? 18.718 -2.557 -16.663 1.00 86.31 160 MET A O 1
ATOM 1328 N N . GLN A 1 161 ? 20.955 -2.290 -16.595 1.00 82.94 161 GLN A N 1
ATOM 1329 C CA . GLN A 1 161 ? 21.246 -3.240 -17.671 1.00 82.94 161 GLN A CA 1
ATOM 1330 C C . GLN A 1 161 ? 20.794 -4.649 -17.284 1.00 82.94 161 GLN A C 1
ATOM 1332 O O . GLN A 1 161 ? 19.987 -5.233 -18.005 1.00 82.94 161 GLN A O 1
ATOM 1337 N N . LYS A 1 162 ? 21.174 -5.139 -16.096 1.00 81.44 162 LYS A N 1
ATOM 1338 C CA . LYS A 1 162 ? 20.765 -6.463 -15.586 1.00 81.44 162 LYS A CA 1
ATOM 1339 C C . LYS A 1 162 ? 19.250 -6.641 -15.487 1.00 81.44 162 LYS A C 1
ATOM 1341 O O . LYS A 1 162 ? 18.750 -7.732 -15.720 1.00 81.44 162 LYS A O 1
ATOM 1346 N N . ARG A 1 163 ? 18.499 -5.578 -15.174 1.00 82.62 163 ARG A N 1
ATOM 1347 C CA . ARG A 1 163 ? 17.021 -5.602 -15.173 1.00 82.62 163 ARG A CA 1
ATOM 1348 C C . ARG A 1 163 ? 16.408 -5.691 -16.570 1.00 82.62 163 ARG A C 1
ATOM 1350 O O . ARG A 1 163 ? 15.265 -6.122 -16.701 1.00 82.62 163 ARG A O 1
ATOM 1357 N N . SER A 1 164 ? 17.127 -5.220 -17.586 1.00 71.69 164 SER A N 1
ATOM 1358 C CA . SER A 1 164 ? 16.699 -5.260 -18.989 1.00 71.69 164 SER A CA 1
ATOM 1359 C C . SER A 1 164 ? 17.126 -6.541 -19.710 1.00 71.69 164 SER A C 1
ATOM 1361 O O . SER A 1 164 ? 16.552 -6.883 -20.747 1.00 71.69 164 SER A O 1
ATOM 1363 N N . GLU A 1 165 ? 18.126 -7.238 -19.173 1.00 66.88 165 GLU A N 1
ATOM 1364 C CA . GLU A 1 165 ? 18.589 -8.523 -19.672 1.00 66.88 165 GLU A CA 1
ATOM 1365 C C . GLU A 1 165 ? 17.615 -9.638 -19.260 1.00 66.88 165 GLU A C 1
ATOM 1367 O O . GLU A 1 165 ? 17.134 -9.667 -18.124 1.00 66.88 165 GLU A O 1
ATOM 1372 N N . PRO A 1 166 ? 17.300 -10.580 -20.162 1.00 58.47 166 PRO A N 1
ATOM 1373 C CA . PRO A 1 166 ? 16.635 -11.815 -19.771 1.00 58.47 166 PRO A CA 1
ATOM 1374 C C . PRO A 1 166 ? 17.476 -12.546 -18.714 1.00 58.47 166 PRO A C 1
ATOM 1376 O O . PRO A 1 166 ? 18.699 -12.599 -18.826 1.00 58.47 166 PRO A O 1
ATOM 1379 N N . ASP A 1 167 ? 16.843 -13.110 -17.680 1.00 59.38 167 ASP A N 1
ATOM 1380 C CA . ASP A 1 167 ? 17.580 -13.816 -16.627 1.00 59.38 167 ASP A CA 1
ATOM 1381 C C . ASP A 1 167 ? 18.143 -15.143 -17.171 1.00 59.38 167 ASP A C 1
ATOM 1383 O O . ASP A 1 167 ? 17.471 -16.175 -17.216 1.00 59.38 167 ASP A O 1
ATOM 1387 N N . TYR A 1 168 ? 19.397 -15.102 -17.626 1.00 54.72 168 TYR A N 1
ATOM 1388 C CA . TYR A 1 168 ? 20.134 -16.262 -18.125 1.00 54.72 168 TYR A CA 1
ATOM 1389 C C . TYR A 1 168 ? 20.908 -17.002 -17.024 1.00 54.72 168 TYR A C 1
ATOM 1391 O O . TYR A 1 168 ? 21.691 -17.900 -17.344 1.00 54.72 168 TYR A O 1
ATOM 1399 N N . SER A 1 169 ? 20.720 -16.668 -15.740 1.00 52.62 169 SER A N 1
ATOM 1400 C CA . SER A 1 169 ? 21.581 -17.141 -14.639 1.00 52.62 169 SER A CA 1
ATOM 1401 C C . SER A 1 169 ? 21.706 -18.667 -14.584 1.00 52.62 169 SER A C 1
ATOM 1403 O O . SER A 1 169 ? 22.801 -19.190 -14.387 1.00 52.62 169 SER A O 1
ATOM 1405 N N . ARG A 1 170 ? 20.623 -19.397 -14.883 1.00 48.72 170 ARG A N 1
ATOM 1406 C CA . ARG A 1 170 ? 20.630 -20.868 -14.940 1.00 48.72 170 ARG A CA 1
ATOM 1407 C C . ARG A 1 170 ? 21.449 -21.432 -16.113 1.00 48.72 170 ARG A C 1
ATOM 1409 O O . ARG A 1 170 ? 22.075 -22.475 -15.952 1.00 48.72 170 ARG A O 1
ATOM 1416 N N . HIS A 1 171 ? 21.501 -20.743 -17.259 1.00 52.09 171 HIS A N 1
ATOM 1417 C CA . HIS A 1 171 ? 22.312 -21.161 -18.415 1.00 52.09 171 HIS A CA 1
ATOM 1418 C C . HIS A 1 171 ? 23.812 -21.041 -18.115 1.00 52.09 171 HIS A C 1
ATOM 1420 O O . HIS A 1 171 ? 24.587 -21.923 -18.476 1.00 52.09 171 HIS A O 1
ATOM 1426 N N . LEU A 1 172 ? 24.223 -19.984 -17.406 1.00 48.84 172 LEU A N 1
ATOM 1427 C CA . LEU A 1 172 ? 25.615 -19.799 -16.978 1.00 48.84 172 LEU A CA 1
ATOM 1428 C C . LEU A 1 172 ? 26.021 -20.783 -15.867 1.00 48.84 172 LEU A C 1
ATOM 1430 O O . LEU A 1 172 ? 27.178 -21.200 -15.806 1.00 48.84 172 LEU A O 1
ATOM 1434 N N . GLU A 1 173 ? 25.088 -21.178 -14.999 1.00 48.06 173 GLU A N 1
ATOM 1435 C CA . GLU A 1 173 ? 25.327 -22.200 -13.972 1.00 48.06 173 GLU A CA 1
ATOM 1436 C C . GLU A 1 173 ? 25.406 -23.616 -14.573 1.00 48.06 173 GLU A C 1
ATOM 1438 O O . GLU A 1 173 ? 26.304 -24.378 -14.221 1.00 48.06 173 GLU A O 1
ATOM 1443 N N . GLN A 1 174 ? 24.559 -23.940 -15.559 1.00 45.97 174 GLN A N 1
ATOM 1444 C CA . GLN A 1 174 ? 24.669 -25.179 -16.344 1.00 45.97 174 GLN A CA 1
ATOM 1445 C C . GLN A 1 174 ? 25.971 -25.237 -17.160 1.00 45.97 174 GLN A C 1
ATOM 1447 O O . GLN A 1 174 ? 26.601 -26.289 -17.238 1.00 45.97 174 GLN A O 1
ATOM 1452 N N . ALA A 1 175 ? 26.448 -24.108 -17.691 1.00 46.16 175 ALA A N 1
ATOM 1453 C CA . ALA A 1 175 ? 27.750 -24.030 -18.361 1.00 46.16 175 ALA A CA 1
ATOM 1454 C C . ALA A 1 175 ? 28.920 -24.436 -17.457 1.00 46.16 175 ALA A C 1
ATOM 1456 O O . ALA A 1 175 ? 29.855 -25.105 -17.898 1.00 46.16 175 ALA A O 1
ATOM 1457 N N . ARG A 1 176 ? 28.861 -24.042 -16.174 1.00 44.84 176 ARG A N 1
ATOM 1458 C CA . ARG A 1 176 ? 29.882 -24.377 -15.166 1.00 44.84 176 ARG A CA 1
ATOM 1459 C C . ARG A 1 176 ? 29.976 -25.878 -14.932 1.00 44.84 176 ARG A C 1
ATOM 1461 O O . ARG A 1 176 ? 31.069 -26.382 -14.695 1.00 44.84 176 ARG A O 1
ATOM 1468 N N . THR A 1 177 ? 28.857 -26.592 -15.023 1.00 47.06 177 THR A N 1
ATOM 1469 C CA . THR A 1 177 ? 28.824 -28.049 -14.850 1.00 47.06 177 THR A CA 1
ATOM 1470 C C . THR A 1 177 ? 29.359 -28.840 -16.050 1.00 47.06 177 THR A C 1
ATOM 1472 O O . THR A 1 177 ? 29.676 -30.012 -15.881 1.00 47.06 177 THR A O 1
ATOM 1475 N N . VAL A 1 178 ? 29.535 -28.215 -17.224 1.00 45.75 178 VAL A N 1
ATOM 1476 C CA . VAL A 1 178 ? 30.003 -28.878 -18.465 1.00 45.75 178 VAL A CA 1
ATOM 1477 C C . VAL A 1 178 ? 31.522 -28.709 -18.695 1.00 45.75 178 VAL A C 1
ATOM 1479 O O . VAL A 1 178 ? 32.063 -29.126 -19.711 1.00 45.75 178 VAL A O 1
ATOM 1482 N N . GLY A 1 179 ? 32.269 -28.157 -17.730 1.00 44.44 179 GLY A N 1
ATOM 1483 C CA . GLY A 1 179 ? 33.741 -28.187 -17.759 1.00 44.44 179 GLY A CA 1
ATOM 1484 C C . GLY A 1 179 ? 34.404 -27.277 -18.802 1.00 44.44 179 GLY A C 1
ATOM 1485 O O . GLY A 1 179 ? 35.575 -27.470 -19.121 1.00 44.44 179 GLY A O 1
ATOM 1486 N N . HIS A 1 180 ? 33.697 -26.270 -19.320 1.00 44.69 180 HIS A N 1
ATOM 1487 C CA . HIS A 1 180 ? 34.323 -25.221 -20.125 1.00 44.69 180 HIS A CA 1
ATOM 1488 C C . HIS A 1 180 ? 35.163 -24.290 -19.236 1.00 44.69 180 HIS A C 1
ATOM 1490 O O . HIS A 1 180 ? 34.719 -23.887 -18.163 1.00 44.69 180 HIS A O 1
ATOM 1496 N N . ASP A 1 181 ? 36.371 -23.922 -19.672 1.00 49.84 181 ASP A N 1
ATOM 1497 C CA . ASP A 1 181 ? 37.195 -22.920 -18.987 1.00 49.84 181 ASP A CA 1
ATOM 1498 C C . ASP A 1 181 ? 36.617 -21.515 -19.230 1.00 49.84 181 ASP A C 1
ATOM 1500 O O . ASP A 1 181 ? 36.873 -20.839 -20.224 1.00 49.84 181 ASP A O 1
ATOM 1504 N N . ILE A 1 182 ? 35.725 -21.118 -18.329 1.00 51.94 182 ILE A N 1
ATOM 1505 C CA . ILE A 1 182 ? 34.875 -19.920 -18.420 1.00 51.94 182 ILE A CA 1
ATOM 1506 C C . ILE A 1 182 ? 35.637 -18.638 -18.062 1.00 51.94 182 ILE A C 1
ATOM 1508 O O . ILE A 1 182 ? 35.099 -17.540 -18.210 1.00 51.94 182 ILE A O 1
ATOM 1512 N N . ARG A 1 183 ? 36.870 -18.748 -17.547 1.00 51.47 183 ARG A N 1
ATOM 1513 C CA . ARG A 1 183 ? 37.591 -17.618 -16.941 1.00 51.47 183 ARG A CA 1
ATOM 1514 C C . ARG A 1 183 ? 37.936 -16.518 -17.945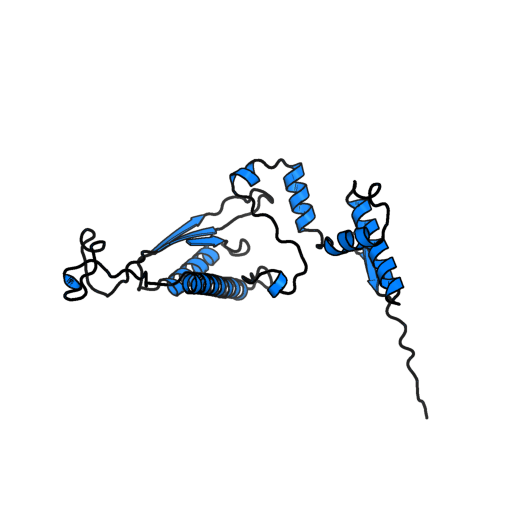 1.00 51.47 183 ARG A C 1
ATOM 1516 O O . ARG A 1 183 ? 37.855 -15.354 -17.585 1.00 51.47 183 ARG A O 1
ATOM 1523 N N . GLU A 1 184 ? 38.222 -16.854 -19.202 1.00 48.47 184 GLU A N 1
ATOM 1524 C CA . GLU A 1 184 ? 38.549 -15.866 -20.251 1.00 48.47 184 GLU A CA 1
ATOM 1525 C C . GLU A 1 184 ? 37.339 -15.074 -20.796 1.00 48.47 184 GLU A C 1
ATOM 1527 O O . GLU A 1 184 ? 37.502 -14.050 -21.474 1.00 48.47 184 GLU A O 1
ATOM 1532 N N . TRP A 1 185 ? 36.115 -15.541 -20.530 1.00 48.72 185 TRP A N 1
ATOM 1533 C CA . TRP A 1 185 ? 34.898 -15.068 -21.209 1.00 48.72 185 TRP A CA 1
ATOM 1534 C C . TRP A 1 185 ? 33.947 -14.276 -20.308 1.00 48.72 185 TRP A C 1
ATOM 1536 O O . TRP A 1 185 ? 33.017 -13.643 -20.806 1.00 48.72 185 TRP A O 1
ATOM 1546 N N . LEU A 1 186 ? 34.185 -14.268 -18.995 1.00 49.12 186 LEU A N 1
ATOM 1547 C CA . LEU A 1 186 ? 33.312 -13.610 -18.020 1.00 49.12 186 LEU A CA 1
ATOM 1548 C C . LEU A 1 186 ? 33.470 -12.082 -17.972 1.00 49.12 186 LEU A C 1
ATOM 1550 O O . LEU A 1 186 ? 32.548 -11.412 -17.513 1.00 49.12 186 LEU A O 1
ATOM 1554 N N . ASP A 1 187 ? 34.572 -11.531 -18.489 1.00 49.69 187 ASP A N 1
ATOM 1555 C CA . ASP A 1 187 ? 34.964 -10.136 -18.229 1.00 49.69 187 ASP A CA 1
ATOM 1556 C C . ASP A 1 187 ? 34.281 -9.082 -19.119 1.00 49.69 187 ASP A C 1
ATOM 1558 O O . ASP A 1 187 ? 34.500 -7.887 -18.936 1.00 49.69 187 ASP A O 1
ATOM 1562 N N . THR A 1 188 ? 33.433 -9.472 -20.082 1.00 48.28 188 THR A N 1
ATOM 1563 C CA . THR A 1 188 ? 32.676 -8.501 -20.905 1.00 48.28 188 THR A CA 1
ATOM 1564 C C . THR A 1 188 ? 31.243 -8.969 -21.203 1.00 48.28 188 THR A C 1
ATOM 1566 O O . THR A 1 188 ? 31.058 -10.119 -21.603 1.00 48.28 188 THR A O 1
ATOM 1569 N N . PRO A 1 189 ? 30.220 -8.090 -21.102 1.00 49.16 189 PRO A N 1
ATOM 1570 C CA . PRO A 1 189 ? 28.813 -8.441 -21.367 1.00 49.16 189 PRO A CA 1
ATOM 1571 C C . PRO A 1 189 ? 28.563 -9.030 -22.765 1.00 49.16 189 PRO A C 1
ATOM 1573 O O . PRO A 1 189 ? 27.722 -9.911 -22.945 1.00 49.16 189 PRO A O 1
ATOM 1576 N N . VAL A 1 190 ? 29.342 -8.585 -23.760 1.00 51.56 190 VAL A N 1
ATOM 1577 C CA . VAL A 1 190 ? 29.310 -9.114 -25.136 1.00 51.56 190 VAL A CA 1
ATOM 1578 C C . VAL A 1 190 ? 29.738 -10.585 -25.169 1.00 51.56 190 VAL A C 1
ATOM 1580 O O . VAL A 1 190 ? 29.074 -11.407 -25.797 1.00 51.56 190 VAL A O 1
ATOM 1583 N N . LYS A 1 191 ? 30.798 -10.940 -24.433 1.00 56.00 191 LYS A N 1
ATOM 1584 C CA . LYS A 1 191 ? 31.298 -12.319 -24.346 1.00 56.00 191 LYS A CA 1
ATOM 1585 C C . LYS A 1 191 ? 30.347 -13.233 -23.572 1.00 56.00 191 LYS A C 1
ATOM 1587 O O . LYS A 1 191 ? 30.230 -14.404 -23.918 1.00 56.00 191 LYS A O 1
ATOM 1592 N N . GLN A 1 192 ? 29.619 -12.705 -22.584 1.00 54.38 192 GLN A N 1
ATOM 1593 C CA . GLN A 1 192 ? 28.593 -13.461 -21.858 1.00 54.38 192 GLN A CA 1
ATOM 1594 C C . GLN A 1 192 ? 27.382 -13.793 -22.747 1.00 54.38 192 GLN A C 1
ATOM 1596 O O . GLN A 1 192 ? 26.928 -14.935 -22.743 1.00 54.38 192 GLN A O 1
ATOM 1601 N N . HIS A 1 193 ? 26.909 -12.845 -23.567 1.00 56.53 193 HIS A N 1
ATOM 1602 C CA . HIS A 1 193 ? 25.853 -13.104 -24.557 1.00 56.53 193 HIS A CA 1
ATOM 1603 C C . HIS A 1 193 ? 26.277 -14.157 -25.591 1.00 56.53 193 HIS A C 1
ATOM 1605 O O . HIS A 1 193 ? 25.507 -15.066 -25.903 1.00 56.53 193 HIS A O 1
ATOM 1611 N N . GLU A 1 194 ? 27.506 -14.071 -26.107 1.00 60.12 194 GLU A N 1
ATOM 1612 C CA . GLU A 1 194 ? 28.038 -15.078 -27.033 1.00 60.12 194 GLU A CA 1
ATOM 1613 C C . GLU A 1 194 ? 28.185 -16.458 -26.382 1.00 60.12 194 GLU A C 1
ATOM 1615 O O . GLU A 1 194 ? 27.879 -17.466 -27.023 1.00 60.12 194 GLU A O 1
ATOM 1620 N N . LEU A 1 195 ? 28.603 -16.509 -25.114 1.00 62.25 195 LEU A N 1
ATOM 1621 C CA . LEU A 1 195 ? 28.719 -17.743 -24.343 1.00 62.25 195 LEU A CA 1
ATOM 1622 C C . LEU A 1 195 ? 27.350 -18.404 -24.142 1.00 62.25 195 LEU A C 1
ATOM 1624 O O . LEU A 1 195 ? 27.191 -19.571 -24.490 1.00 62.25 195 LEU A O 1
ATOM 1628 N N . VAL A 1 196 ? 26.354 -17.666 -23.640 1.00 60.56 196 VAL A N 1
ATOM 1629 C CA . VAL A 1 196 ? 24.982 -18.176 -23.450 1.00 60.56 196 VAL A CA 1
ATOM 1630 C C . VAL A 1 196 ? 24.405 -18.672 -24.773 1.00 60.56 196 VAL A C 1
ATOM 1632 O O . VAL A 1 196 ? 23.854 -19.770 -24.824 1.00 60.56 196 VAL A O 1
ATOM 1635 N N . ARG A 1 197 ? 24.601 -17.916 -25.859 1.00 68.81 197 ARG A N 1
ATOM 1636 C CA . ARG A 1 197 ? 24.174 -18.319 -27.202 1.00 68.81 197 ARG A CA 1
ATOM 1637 C C . ARG A 1 197 ? 24.826 -19.639 -27.622 1.00 68.81 197 ARG A C 1
ATOM 1639 O O . ARG A 1 197 ? 24.115 -20.543 -28.047 1.00 68.81 197 ARG A O 1
ATOM 1646 N N . ARG A 1 198 ? 26.148 -19.792 -27.482 1.00 66.88 198 ARG A N 1
ATOM 1647 C CA . ARG A 1 198 ? 26.843 -21.047 -27.836 1.00 66.88 198 ARG A CA 1
ATOM 1648 C C . ARG A 1 198 ? 26.383 -22.229 -26.982 1.00 66.88 198 ARG A C 1
ATOM 1650 O O . ARG A 1 198 ? 26.079 -23.278 -27.537 1.00 66.88 198 ARG A O 1
ATOM 1657 N N . LEU A 1 199 ? 26.223 -22.034 -25.675 1.00 62.78 199 LEU A N 1
ATOM 1658 C CA . LEU A 1 199 ? 25.719 -23.069 -24.768 1.00 62.78 199 LEU A CA 1
ATOM 1659 C C . LEU A 1 199 ? 24.302 -23.514 -25.129 1.00 62.78 199 LEU A C 1
ATOM 1661 O O . LEU A 1 199 ? 24.004 -24.702 -25.094 1.00 62.78 199 LEU A O 1
ATOM 1665 N N . GLN A 1 200 ? 23.431 -22.582 -25.521 1.00 62.38 200 GLN A N 1
ATOM 1666 C CA . GLN A 1 200 ? 22.085 -22.913 -25.990 1.00 62.38 200 GLN A CA 1
ATOM 1667 C C . GLN A 1 200 ? 22.112 -23.760 -27.271 1.00 62.38 200 GLN A C 1
ATOM 1669 O O . GLN A 1 200 ? 21.282 -24.654 -27.421 1.00 62.38 200 GLN A O 1
ATOM 1674 N N . HIS A 1 201 ? 23.076 -23.530 -28.169 1.00 65.31 201 HIS A N 1
ATOM 1675 C CA . HIS A 1 201 ? 23.304 -24.394 -29.335 1.00 65.31 201 HIS A CA 1
ATOM 1676 C C . HIS A 1 201 ? 23.832 -25.780 -28.948 1.00 65.31 201 HIS A C 1
ATOM 1678 O O . HIS A 1 201 ? 23.365 -26.775 -29.499 1.00 65.31 201 HIS A O 1
ATOM 1684 N N . ASP A 1 202 ? 24.784 -25.859 -28.016 1.00 64.88 202 ASP A N 1
ATOM 1685 C CA . ASP A 1 202 ? 25.372 -27.130 -27.575 1.00 64.88 202 ASP A CA 1
ATOM 1686 C C . ASP A 1 202 ? 24.342 -28.008 -26.842 1.00 64.88 202 ASP A C 1
ATOM 1688 O O . ASP A 1 202 ? 24.160 -29.170 -27.208 1.00 64.88 202 ASP A O 1
ATOM 1692 N N . VAL A 1 203 ? 23.575 -27.431 -25.909 1.00 60.75 203 VAL A N 1
ATOM 1693 C CA . VAL A 1 203 ? 22.475 -28.112 -25.198 1.00 60.75 203 VAL A CA 1
ATOM 1694 C C . VAL A 1 203 ? 21.385 -28.574 -26.171 1.00 60.75 203 VAL A C 1
ATOM 1696 O O . VAL A 1 203 ? 20.865 -29.683 -26.052 1.00 60.75 203 VAL A O 1
ATOM 1699 N N . ALA A 1 204 ? 21.032 -27.759 -27.170 1.00 60.97 204 ALA A N 1
ATOM 1700 C CA . ALA A 1 204 ? 20.050 -28.163 -28.174 1.00 60.97 204 ALA A CA 1
ATOM 1701 C C . ALA A 1 204 ? 20.541 -29.354 -29.015 1.00 60.97 204 ALA A C 1
ATOM 1703 O O . ALA A 1 204 ? 19.764 -30.285 -29.250 1.00 60.97 204 ALA A O 1
ATOM 1704 N N . ARG A 1 205 ? 21.832 -29.375 -29.382 1.00 65.19 205 ARG A N 1
ATOM 1705 C CA . ARG A 1 205 ? 22.473 -30.514 -30.059 1.00 65.19 205 ARG A CA 1
ATOM 1706 C C . ARG A 1 205 ? 22.418 -31.788 -29.214 1.00 65.19 205 ARG A C 1
ATOM 1708 O O . ARG A 1 205 ? 22.044 -32.832 -29.744 1.00 65.19 205 ARG A O 1
ATOM 1715 N N . GLU A 1 206 ? 22.721 -31.708 -27.918 1.00 61.38 206 GLU A N 1
ATOM 1716 C CA . GLU A 1 206 ? 22.617 -32.852 -26.994 1.00 61.38 206 GLU A CA 1
ATOM 1717 C C . GLU A 1 206 ? 21.184 -33.399 -26.887 1.00 61.38 206 GLU A C 1
ATOM 1719 O O . GLU A 1 206 ? 20.980 -34.608 -26.783 1.00 61.38 206 GLU A O 1
ATOM 1724 N N . HIS A 1 207 ? 20.180 -32.525 -26.983 1.00 56.44 207 HIS A N 1
ATOM 1725 C CA . HIS A 1 207 ? 18.764 -32.897 -26.965 1.00 56.44 207 HIS A CA 1
ATOM 1726 C C . HIS A 1 207 ? 18.162 -33.193 -28.353 1.00 56.44 207 HIS A C 1
ATOM 1728 O O . HIS A 1 207 ? 16.952 -33.404 -28.459 1.00 56.44 207 HIS A O 1
ATOM 1734 N N . GLY A 1 208 ? 18.980 -33.254 -29.411 1.00 62.91 208 GLY A N 1
ATOM 1735 C CA . GLY A 1 208 ? 18.562 -33.674 -30.753 1.00 62.91 208 GLY A CA 1
ATOM 1736 C C . GLY A 1 208 ? 17.775 -32.629 -31.550 1.00 62.91 208 GLY A C 1
ATOM 1737 O O . GLY A 1 208 ? 16.981 -32.994 -32.421 1.00 62.91 208 GLY A O 1
ATOM 1738 N N . PHE A 1 209 ? 17.962 -31.338 -31.267 1.00 66.75 209 PHE A N 1
ATOM 1739 C CA . PHE A 1 209 ? 17.323 -30.244 -31.998 1.00 66.75 209 PHE A CA 1
ATOM 1740 C C . PHE A 1 209 ? 18.350 -29.236 -32.512 1.00 66.75 209 PHE A C 1
ATOM 1742 O O . PHE A 1 209 ? 19.233 -28.807 -31.778 1.00 66.75 209 PHE A O 1
ATOM 1749 N N . ASP A 1 210 ? 18.179 -28.793 -33.757 1.00 70.25 210 ASP A N 1
ATOM 1750 C CA . ASP A 1 210 ? 19.013 -27.735 -34.324 1.00 70.25 210 ASP A CA 1
ATOM 1751 C C . ASP A 1 210 ? 18.490 -26.348 -33.944 1.00 70.25 210 ASP A C 1
ATOM 1753 O O . ASP A 1 210 ? 17.283 -26.074 -33.951 1.00 70.25 210 ASP A O 1
ATOM 1757 N N . MET A 1 211 ? 19.423 -25.446 -33.656 1.00 73.06 211 MET A N 1
ATOM 1758 C CA . MET A 1 211 ? 19.177 -24.025 -33.424 1.00 73.06 211 MET A CA 1
ATOM 1759 C C . MET A 1 211 ? 19.832 -23.220 -34.550 1.00 73.06 211 MET A C 1
ATOM 1761 O O . MET A 1 211 ? 20.845 -23.620 -35.121 1.00 73.06 211 MET A O 1
ATOM 1765 N N . ARG A 1 212 ? 19.254 -22.069 -34.887 1.00 74.12 212 ARG A N 1
ATOM 1766 C CA . ARG A 1 212 ? 19.841 -21.081 -35.797 1.00 74.12 212 ARG A CA 1
ATOM 1767 C C . ARG A 1 212 ? 19.836 -19.723 -35.136 1.00 74.12 212 ARG A C 1
ATOM 1769 O O . ARG A 1 21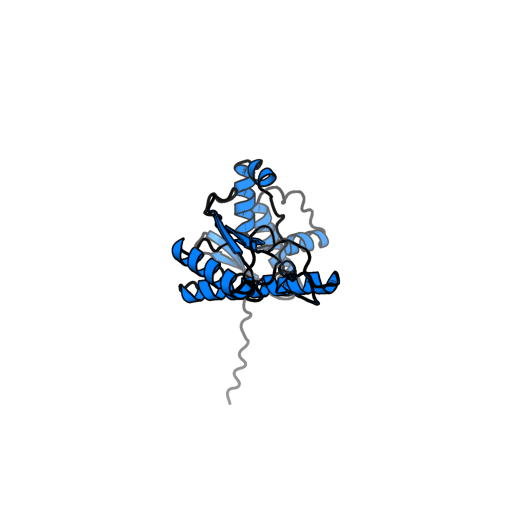2 ? 18.980 -19.436 -34.312 1.00 74.12 212 ARG A O 1
ATOM 1776 N N . ASP A 1 213 ? 20.725 -18.853 -35.568 1.00 75.12 213 ASP A N 1
ATOM 1777 C CA . ASP A 1 213 ? 20.794 -17.514 -35.010 1.00 75.12 213 ASP A CA 1
ATOM 1778 C C . ASP A 1 213 ? 20.046 -16.517 -35.872 1.00 75.12 213 ASP A C 1
ATOM 1780 O O . ASP A 1 213 ? 20.292 -16.390 -37.074 1.00 75.12 213 ASP A O 1
ATOM 1784 N N . ARG A 1 214 ? 19.114 -15.808 -35.244 1.00 71.56 214 ARG A N 1
ATOM 1785 C CA . ARG A 1 214 ? 18.305 -14.789 -35.889 1.00 71.56 214 ARG A CA 1
ATOM 1786 C C . ARG A 1 214 ? 18.737 -13.417 -35.400 1.00 71.56 214 ARG A C 1
ATOM 1788 O O . ARG A 1 214 ? 18.741 -13.140 -34.206 1.00 71.56 214 ARG A O 1
ATOM 1795 N N . VAL A 1 215 ? 19.048 -12.537 -36.344 1.00 69.94 215 VAL A N 1
ATOM 1796 C CA . VAL A 1 215 ? 19.314 -11.127 -36.050 1.00 69.94 215 VAL A CA 1
ATOM 1797 C C . VAL A 1 215 ? 17.983 -10.376 -35.994 1.00 69.94 215 VAL A C 1
ATOM 1799 O O . VAL A 1 215 ? 17.187 -10.410 -36.937 1.00 69.94 215 VAL A O 1
ATOM 1802 N N . SER A 1 216 ? 17.707 -9.736 -34.862 1.00 64.88 216 SER A N 1
ATOM 1803 C CA . SER A 1 216 ? 16.513 -8.929 -34.631 1.00 64.88 216 SER A CA 1
ATOM 1804 C C . SER A 1 216 ? 16.639 -7.548 -35.282 1.00 64.88 216 SER A C 1
ATOM 1806 O O . SER A 1 216 ? 17.727 -7.085 -35.623 1.00 64.88 216 SER A O 1
ATOM 1808 N N . ARG A 1 217 ? 15.513 -6.833 -35.403 1.00 51.47 217 ARG A N 1
ATOM 1809 C CA . ARG A 1 217 ? 15.481 -5.454 -35.932 1.00 51.47 217 ARG A CA 1
ATOM 1810 C C . ARG A 1 217 ? 16.285 -4.450 -35.093 1.00 51.47 217 ARG A C 1
ATOM 1812 O O . ARG A 1 217 ? 16.571 -3.365 -35.578 1.00 51.47 217 ARG A O 1
ATOM 1819 N N . GLN A 1 218 ? 16.646 -4.807 -33.860 1.00 55.09 218 GLN A N 1
ATOM 1820 C CA . GLN A 1 218 ? 17.494 -4.009 -32.969 1.00 55.09 218 GLN A CA 1
ATOM 1821 C C . GLN A 1 218 ? 18.968 -4.457 -33.010 1.00 55.09 218 GLN A C 1
ATOM 1823 O O . GLN A 1 218 ? 19.728 -4.153 -32.097 1.00 55.09 218 GLN A O 1
ATOM 1828 N N . ASN A 1 219 ? 19.372 -5.198 -34.050 1.00 51.72 219 ASN A N 1
ATOM 1829 C CA . ASN A 1 219 ? 20.728 -5.720 -34.243 1.00 51.72 219 ASN A CA 1
ATOM 1830 C C . ASN A 1 219 ? 21.212 -6.671 -33.127 1.00 51.72 219 ASN A C 1
ATOM 1832 O O . ASN A 1 219 ? 22.412 -6.854 -32.929 1.00 51.72 219 ASN A O 1
ATOM 1836 N N . ARG A 1 220 ? 20.279 -7.299 -32.397 1.00 56.25 220 ARG A N 1
ATOM 1837 C CA . ARG A 1 220 ? 20.569 -8.337 -31.394 1.00 56.25 220 ARG A CA 1
ATOM 1838 C C . ARG A 1 220 ? 20.452 -9.715 -32.030 1.00 56.25 220 ARG A C 1
ATOM 1840 O O . ARG A 1 220 ? 19.516 -9.951 -32.786 1.00 56.25 220 ARG A O 1
ATOM 1847 N N . THR A 1 221 ? 21.385 -10.613 -31.735 1.00 61.06 221 THR A N 1
ATOM 1848 C CA . THR A 1 221 ? 21.387 -11.976 -32.285 1.00 61.06 221 THR A CA 1
ATOM 1849 C C . THR A 1 221 ? 20.852 -12.944 -31.238 1.00 61.06 221 THR A C 1
ATOM 1851 O O . THR A 1 221 ? 21.467 -13.089 -30.186 1.00 61.06 221 THR A O 1
ATOM 1854 N N . GLU A 1 222 ? 19.730 -13.599 -31.523 1.00 64.81 222 GLU A N 1
ATOM 1855 C CA . GLU A 1 222 ? 19.074 -14.540 -30.609 1.00 64.81 222 GLU A CA 1
ATOM 1856 C C . GLU A 1 222 ? 18.970 -15.933 -31.251 1.00 64.81 222 GLU A C 1
ATOM 1858 O O . GLU A 1 222 ? 18.649 -16.033 -32.443 1.00 64.81 222 GLU A O 1
ATOM 1863 N N . PRO A 1 223 ? 19.237 -17.014 -30.500 1.00 69.19 223 PRO A N 1
ATOM 1864 C CA . PRO A 1 223 ? 19.094 -18.366 -31.013 1.00 69.19 223 PRO A CA 1
ATOM 1865 C C . PRO A 1 223 ? 17.610 -18.765 -31.079 1.00 69.19 223 PRO A C 1
ATOM 1867 O O . PRO A 1 223 ? 16.845 -18.627 -30.128 1.00 69.19 223 PRO A O 1
ATOM 1870 N N . GLU A 1 224 ? 17.195 -19.286 -32.227 1.00 71.00 224 GLU A N 1
ATOM 1871 C CA . GLU A 1 224 ? 15.838 -19.722 -32.553 1.00 71.00 224 GLU A CA 1
ATOM 1872 C C . GLU A 1 224 ? 15.876 -21.194 -32.981 1.00 71.00 224 GLU A C 1
ATOM 1874 O O . GLU A 1 224 ? 16.711 -21.600 -33.791 1.00 71.00 224 GLU A O 1
ATOM 1879 N N . ARG A 1 225 ? 14.948 -22.011 -32.474 1.00 72.81 225 ARG A N 1
ATOM 1880 C CA . ARG A 1 225 ? 14.868 -23.429 -32.846 1.0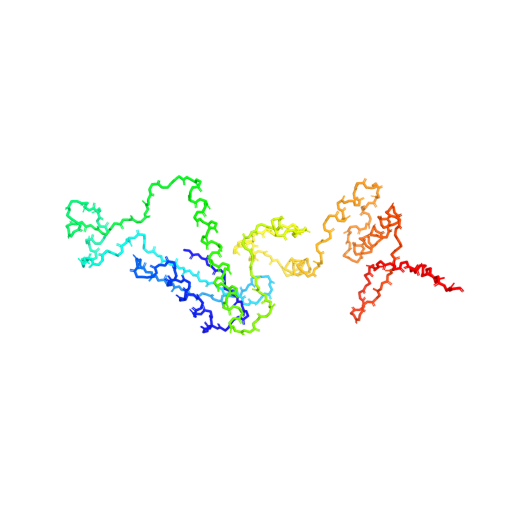0 72.81 225 ARG A CA 1
ATOM 1881 C C . ARG A 1 225 ? 14.494 -23.590 -34.314 1.00 72.81 225 ARG A C 1
ATOM 1883 O O . ARG A 1 225 ? 13.494 -23.038 -34.782 1.00 72.81 225 ARG A O 1
ATOM 1890 N N . VAL A 1 226 ? 15.260 -24.405 -35.032 1.00 76.75 226 VAL A N 1
ATOM 1891 C CA . VAL A 1 226 ? 14.945 -24.779 -36.408 1.00 76.75 226 VAL A CA 1
ATOM 1892 C C . VAL A 1 226 ? 13.747 -25.723 -36.368 1.00 76.75 226 VAL A C 1
ATOM 1894 O O . VAL A 1 226 ? 13.802 -26.814 -35.801 1.00 76.75 226 VAL A O 1
ATOM 1897 N N . LYS A 1 227 ? 12.625 -25.300 -36.959 1.00 60.38 227 LYS A N 1
ATOM 1898 C CA . LYS A 1 227 ? 11.496 -26.204 -37.189 1.00 60.38 227 LYS A CA 1
ATOM 1899 C C . LYS A 1 227 ? 11.946 -27.260 -38.194 1.00 60.38 227 LYS A C 1
ATOM 1901 O O . LYS A 1 227 ? 12.228 -26.923 -39.342 1.00 60.38 227 LYS A O 1
ATOM 1906 N N . SER A 1 228 ? 12.010 -28.521 -37.773 1.00 56.72 228 SER A N 1
ATOM 1907 C CA . SER A 1 228 ? 12.215 -29.637 -38.695 1.00 56.72 228 SER A CA 1
ATOM 1908 C C . SER A 1 228 ? 11.118 -29.594 -39.765 1.00 56.72 228 SER A C 1
ATOM 1910 O O . SER A 1 228 ? 9.953 -29.385 -39.407 1.00 56.72 228 SER A O 1
ATOM 1912 N N . PRO A 1 229 ? 11.432 -29.781 -41.059 1.00 45.53 229 PRO A N 1
ATOM 1913 C CA . PRO A 1 229 ? 10.398 -29.932 -42.066 1.00 45.53 229 PRO A CA 1
ATOM 1914 C C . PRO A 1 229 ? 9.553 -31.137 -41.665 1.00 45.53 229 PRO A C 1
ATOM 1916 O O . PRO A 1 229 ? 10.052 -32.262 -41.608 1.00 45.53 229 PRO A O 1
ATOM 1919 N N . SER A 1 230 ? 8.283 -30.912 -41.342 1.00 44.91 230 SER A N 1
ATOM 1920 C CA . SER A 1 230 ? 7.323 -31.998 -41.221 1.00 44.91 230 SER A CA 1
ATOM 1921 C C . SER A 1 230 ? 7.360 -32.770 -42.539 1.00 44.91 230 SER A C 1
ATOM 1923 O O . SER A 1 230 ? 6.961 -32.229 -43.572 1.00 44.91 230 SER A O 1
ATOM 1925 N N . ARG A 1 231 ? 7.855 -34.014 -42.526 1.00 42.09 231 ARG A N 1
ATOM 1926 C CA . ARG A 1 231 ? 7.586 -34.972 -43.602 1.00 42.09 231 ARG A CA 1
ATOM 1927 C C . ARG A 1 231 ? 6.074 -35.175 -43.625 1.00 42.09 231 ARG A C 1
ATOM 1929 O O . ARG A 1 231 ? 5.542 -36.005 -42.897 1.00 42.09 231 ARG A O 1
ATOM 1936 N N . GLY A 1 232 ? 5.383 -34.358 -44.414 1.00 36.91 232 GLY A N 1
ATOM 1937 C CA . GLY A 1 232 ? 4.001 -34.596 -44.781 1.00 36.91 232 GLY A CA 1
ATOM 1938 C C . GLY A 1 232 ? 3.962 -35.895 -45.569 1.00 36.91 232 GLY A C 1
ATOM 1939 O O . GLY A 1 232 ? 4.347 -35.926 -46.735 1.00 36.91 232 GLY A O 1
ATOM 1940 N N . PHE A 1 233 ? 3.548 -36.978 -44.918 1.00 37.97 233 PHE A N 1
ATOM 1941 C CA . PHE A 1 233 ? 3.089 -38.167 -45.616 1.00 37.97 233 PHE A CA 1
ATOM 1942 C C . PHE A 1 233 ? 1.813 -37.783 -46.370 1.00 37.97 233 PHE A C 1
ATOM 1944 O O . PHE A 1 233 ? 0.730 -37.693 -45.800 1.00 37.97 233 PHE A O 1
ATOM 1951 N N . SER A 1 234 ? 1.969 -37.510 -47.661 1.00 39.25 234 SER A N 1
ATOM 1952 C CA . SER A 1 234 ? 0.886 -37.523 -48.635 1.00 39.25 234 SER A CA 1
ATOM 1953 C C . SER A 1 234 ? 0.473 -38.983 -48.844 1.00 39.25 234 SER A C 1
ATOM 1955 O O . SER A 1 234 ? 1.134 -39.695 -49.597 1.00 39.25 234 SER A O 1
ATOM 1957 N N . MET A 1 235 ? -0.599 -39.442 -48.193 1.00 40.31 235 MET A N 1
ATOM 1958 C CA . MET A 1 235 ? -1.363 -40.581 -48.711 1.00 40.31 235 MET A CA 1
ATOM 1959 C C . MET A 1 235 ? -2.359 -40.041 -49.739 1.00 40.31 235 MET A C 1
ATOM 1961 O O . MET A 1 235 ? -3.414 -39.521 -49.383 1.00 40.31 235 MET A O 1
ATOM 1965 N N . GLY A 1 236 ? -1.963 -40.112 -51.010 1.00 41.03 236 GLY A N 1
ATOM 1966 C CA . GLY A 1 236 ? -2.865 -40.051 -52.155 1.00 41.03 236 GLY A CA 1
ATOM 1967 C C . GLY A 1 236 ? -3.211 -41.477 -52.580 1.00 41.03 236 GLY A C 1
ATOM 1968 O O . GLY A 1 236 ? -2.342 -42.345 -52.524 1.00 41.03 236 GLY A O 1
ATOM 1969 N N . PHE A 1 237 ? -4.488 -41.663 -52.911 1.00 39.88 237 PHE A N 1
ATOM 1970 C CA . PHE A 1 237 ? -5.167 -42.880 -53.363 1.00 39.88 237 PHE A CA 1
ATOM 1971 C C . PHE A 1 237 ? -4.420 -43.691 -54.428 1.00 39.88 237 PHE A C 1
ATOM 1973 O O . PHE A 1 237 ? -3.764 -43.068 -55.293 1.00 39.88 237 PHE A O 1
#

InterPro domains:
  IPR005053 MobA/MobL protein [PF03389] (1-147)

Sequence (237 aa):
MEIALPRELTPEQRLELVLDFVRQEAGERHAWSFAIHNPKASIDGGEQPHAHIMMSQRVNDGIDRTPEQYFRRYNARYPERGGAKKDSGNLTLTQQKEQLRELRKRWEVKHNEHMRKHGFERGFIDCRTLKEQGIERHPEVHLGFEAAGRLDDAQRHDIMQKRSEPDYSRHLEQARTVGHDIREWLDTPVKQHELVRRLQHDVAREHGFDMRDRVSRQNRTEPERVKSPSRGFSMGF